Protein AF-A0A1W2TEN9-F1 (afdb_monomer)

Organism: Rosellinia necatrix (NCBI:txid77044)

Radius of gyration: 36.39 Å; Cα contacts (8 Å, |Δi|>4): 497; chains: 1; bounding box: 84×64×142 Å

Foldseek 3Di:
DDDDDDDDDDDDDDDDDDDDDDDDDDDDDPPPPPCPVPDLLNVQPPPQEEPDQEDEDQEAEAAAHHEYAHEYEHQAYYEYHYEYEYADEYEYNHEYEDHYEYEYHHDEYEYAEYEYAAEYEYEHHYEHEAEYAYHAEYEYAAEYEYAHEYEDPYEYEYQEYEYLYHYAYDQYYFYAHNQWYDHNNHTGHGPPTPHHDPPPPPPDDDDDDD

Mean predicted aligned error: 15.3 Å

Structure (mmCIF, N/CA/C/O backbone):
data_AF-A0A1W2TEN9-F1
#
_entry.id   AF-A0A1W2TEN9-F1
#
loop_
_atom_site.group_PDB
_atom_site.id
_atom_site.type_symbol
_atom_site.label_atom_id
_atom_site.label_alt_id
_atom_site.label_comp_id
_atom_site.label_asym_id
_atom_site.label_entity_id
_atom_site.label_seq_id
_atom_site.pdbx_PDB_ins_code
_atom_site.Cartn_x
_atom_site.Cartn_y
_atom_site.Cartn_z
_atom_site.occupancy
_atom_site.B_iso_or_equiv
_atom_site.auth_seq_id
_atom_site.auth_comp_id
_atom_site.auth_asym_id
_atom_site.auth_atom_id
_atom_site.pdbx_PDB_model_num
ATOM 1 N N . MET A 1 1 ? -37.641 -49.007 107.956 1.00 38.06 1 MET A N 1
ATOM 2 C CA . MET A 1 1 ? -36.639 -50.081 107.844 1.00 38.06 1 MET A CA 1
ATOM 3 C C . MET A 1 1 ? -35.847 -49.797 106.587 1.00 38.06 1 MET A C 1
ATOM 5 O O . MET A 1 1 ? -36.480 -49.662 105.549 1.00 38.06 1 MET A O 1
ATOM 9 N N . ASP A 1 2 ? -34.551 -49.512 106.752 1.00 35.25 2 ASP A N 1
ATOM 10 C CA . ASP A 1 2 ? -33.420 -50.101 106.011 1.00 35.25 2 ASP A CA 1
ATOM 11 C C . ASP A 1 2 ? -33.700 -50.614 104.584 1.00 35.25 2 ASP A C 1
ATOM 13 O O . ASP A 1 2 ? -34.652 -51.350 104.370 1.00 35.25 2 ASP A O 1
ATOM 17 N N . THR A 1 3 ? -32.895 -50.351 103.555 1.00 41.66 3 THR A N 1
ATOM 18 C CA . THR A 1 3 ? -31.459 -50.032 103.500 1.00 41.66 3 THR A CA 1
ATOM 19 C C . THR A 1 3 ? -31.077 -49.798 102.028 1.00 41.66 3 THR A C 1
ATOM 21 O O . THR A 1 3 ? -31.681 -50.411 101.159 1.00 41.66 3 THR A O 1
ATOM 24 N N . SER A 1 4 ? -30.053 -48.960 101.787 1.00 46.00 4 SER A N 1
ATOM 25 C CA . SER A 1 4 ? -28.912 -49.133 100.845 1.00 46.00 4 SER A CA 1
ATOM 26 C C . SER A 1 4 ? -29.162 -49.663 99.406 1.00 46.00 4 SER A C 1
ATOM 28 O O . SER A 1 4 ? -29.874 -50.634 99.217 1.00 46.00 4 SER A O 1
ATOM 30 N N . LYS A 1 5 ? -28.478 -49.254 98.332 1.00 47.50 5 LYS A N 1
ATOM 31 C CA . LYS A 1 5 ? -27.050 -48.937 98.188 1.00 47.50 5 LYS A CA 1
ATOM 32 C C . LYS A 1 5 ? -26.786 -48.595 96.707 1.00 47.50 5 LYS A C 1
ATOM 34 O O . LYS A 1 5 ? -27.267 -49.307 95.830 1.00 47.50 5 LYS A O 1
ATOM 39 N N . ASP A 1 6 ? -26.061 -47.507 96.490 1.00 40.41 6 ASP A N 1
ATOM 40 C CA . ASP A 1 6 ? -24.980 -47.241 95.524 1.00 40.41 6 ASP A CA 1
ATOM 41 C C . ASP A 1 6 ? -24.716 -48.239 94.372 1.00 40.41 6 ASP A C 1
ATOM 43 O O . ASP A 1 6 ? -24.498 -49.426 94.612 1.00 40.41 6 ASP A O 1
ATOM 47 N N . ALA A 1 7 ? -24.565 -47.731 93.139 1.00 47.81 7 ALA A N 1
ATOM 48 C CA . ALA A 1 7 ? -23.239 -47.510 92.532 1.00 47.81 7 ALA A CA 1
ATOM 49 C C . ALA A 1 7 ? -23.317 -47.017 91.067 1.00 47.81 7 ALA A C 1
ATOM 51 O O . ALA A 1 7 ? -24.187 -47.407 90.291 1.00 47.81 7 ALA A O 1
ATOM 52 N N . ASP A 1 8 ? -22.355 -46.155 90.748 1.00 37.84 8 ASP A N 1
ATOM 53 C CA . ASP A 1 8 ? -22.103 -45.371 89.538 1.00 37.84 8 ASP A CA 1
ATOM 54 C C . ASP A 1 8 ? -21.843 -46.152 88.234 1.00 37.84 8 ASP A C 1
ATOM 56 O O . ASP A 1 8 ? -21.362 -47.283 88.260 1.00 37.84 8 ASP A O 1
ATOM 60 N N . ALA A 1 9 ? -22.032 -45.485 87.083 1.00 45.56 9 ALA A N 1
ATOM 61 C CA . ALA A 1 9 ? -20.929 -45.176 86.154 1.00 45.56 9 ALA A CA 1
ATOM 62 C C . ALA A 1 9 ? -21.380 -44.332 84.939 1.00 45.56 9 ALA A C 1
ATOM 64 O O . ALA A 1 9 ? -22.397 -44.585 84.295 1.00 45.56 9 ALA A O 1
ATOM 65 N N . ASP A 1 10 ? -20.550 -43.334 84.650 1.00 38.38 10 ASP A N 1
ATOM 66 C CA . ASP A 1 10 ? -20.595 -42.279 83.639 1.00 38.38 10 ASP A CA 1
ATOM 67 C C . ASP A 1 10 ? -20.874 -42.668 82.174 1.00 38.38 10 ASP A C 1
ATOM 69 O O . ASP A 1 10 ? -20.377 -43.671 81.670 1.00 38.38 10 ASP A O 1
ATOM 73 N N . ALA A 1 11 ? -21.513 -41.747 81.434 1.00 41.97 11 ALA A N 1
ATOM 74 C CA . ALA A 1 11 ? -20.898 -41.110 80.254 1.00 41.97 11 ALA A CA 1
ATOM 75 C C . ALA A 1 11 ? -21.782 -39.981 79.680 1.00 41.97 11 ALA A C 1
ATOM 77 O O . ALA A 1 11 ? -22.792 -40.197 79.008 1.00 41.97 11 ALA A O 1
ATOM 78 N N . VAL A 1 12 ? -21.337 -38.745 79.898 1.00 38.12 12 VAL A N 1
ATOM 79 C CA . VAL A 1 12 ? -21.865 -37.504 79.320 1.00 38.12 12 VAL A CA 1
ATOM 80 C C . VAL A 1 12 ? -21.539 -37.424 77.818 1.00 38.12 12 VAL A C 1
ATOM 82 O O . VAL A 1 12 ? -20.373 -37.419 77.432 1.00 38.12 12 VAL A O 1
ATOM 85 N N . LYS A 1 13 ? -22.553 -37.252 76.957 1.00 45.78 13 LYS A N 1
ATOM 86 C CA . LYS A 1 13 ? -22.396 -36.632 75.624 1.00 45.78 13 LYS A CA 1
ATOM 87 C C . LYS A 1 13 ? -23.401 -35.493 75.460 1.00 45.78 13 LYS A C 1
ATOM 89 O O . LYS A 1 13 ? -24.610 -35.696 75.388 1.00 45.78 13 LYS A O 1
ATOM 94 N N . GLN A 1 14 ? -22.853 -34.281 75.442 1.00 42.59 14 GLN A N 1
ATOM 95 C CA . GLN A 1 14 ? -23.539 -32.995 75.360 1.00 42.59 14 GLN A CA 1
ATOM 96 C C . GLN A 1 14 ? -24.389 -32.863 74.082 1.00 42.59 14 GLN A C 1
ATOM 98 O O . GLN A 1 14 ? -23.890 -33.018 72.969 1.00 42.59 14 GLN A O 1
ATOM 103 N N . ARG A 1 15 ? -25.668 -32.503 74.250 1.00 39.78 15 ARG A N 1
ATOM 104 C CA . ARG A 1 15 ? -26.529 -31.939 73.199 1.00 39.78 15 ARG A CA 1
ATOM 105 C C . ARG A 1 15 ? -26.362 -30.419 73.201 1.00 39.78 15 ARG A C 1
ATOM 107 O O . ARG A 1 15 ? -26.642 -29.792 74.218 1.00 39.78 15 ARG A O 1
ATOM 114 N N . GLN A 1 16 ? -25.969 -29.825 72.074 1.00 40.28 16 GLN A N 1
ATOM 115 C CA . GLN A 1 16 ? -26.112 -28.382 71.860 1.00 40.28 16 GLN A CA 1
ATOM 116 C C . GLN A 1 16 ? -27.339 -28.092 70.974 1.00 40.28 16 GLN A C 1
ATOM 118 O O . GLN A 1 16 ? -27.465 -28.689 69.903 1.00 40.28 16 GLN A O 1
ATOM 123 N N . PRO A 1 17 ? -28.250 -27.197 71.397 1.00 42.09 17 PRO A N 1
ATOM 124 C CA . PRO A 1 17 ? -29.390 -26.755 70.599 1.00 42.09 17 PRO A CA 1
ATOM 125 C C . PRO A 1 17 ? -28.997 -25.648 69.605 1.00 42.09 17 PRO A C 1
ATOM 127 O O . PRO A 1 17 ? -28.303 -24.695 69.953 1.00 42.09 17 PRO A O 1
ATOM 130 N N . GLN A 1 18 ? -29.481 -25.756 68.363 1.00 42.56 18 GLN A N 1
ATOM 131 C CA . GLN A 1 18 ? -29.330 -24.720 67.335 1.00 42.56 18 GLN A CA 1
ATOM 132 C C . GLN A 1 18 ? -30.166 -23.466 67.656 1.00 42.56 18 GLN A C 1
ATOM 134 O O . GLN A 1 18 ? -31.363 -23.597 67.926 1.00 42.56 18 GLN A O 1
ATOM 139 N N . PRO A 1 19 ? -29.610 -22.246 67.515 1.00 40.28 19 PRO A N 1
ATOM 140 C CA . PRO A 1 19 ? -30.393 -21.020 67.496 1.00 40.28 19 PRO A CA 1
ATOM 141 C C . PRO A 1 19 ? -30.560 -20.437 66.082 1.00 40.28 19 PRO A C 1
ATOM 143 O O . PRO A 1 19 ? -29.609 -20.262 65.319 1.00 40.28 19 PRO A O 1
ATOM 146 N N . ARG A 1 20 ? -31.814 -20.071 65.788 1.00 40.66 20 ARG A N 1
ATOM 147 C CA . ARG A 1 20 ? -32.299 -19.252 64.664 1.00 40.66 20 ARG A CA 1
ATOM 148 C C . ARG A 1 20 ? -31.381 -18.055 64.372 1.00 40.66 20 ARG A C 1
ATOM 150 O O . ARG A 1 20 ? -31.138 -17.242 65.265 1.00 40.66 20 ARG A O 1
ATOM 157 N N . ARG A 1 21 ? -30.962 -17.871 63.113 1.00 39.38 21 ARG A N 1
ATOM 158 C CA . ARG A 1 21 ? -30.297 -16.637 62.660 1.00 39.38 21 ARG A CA 1
ATOM 159 C C . ARG A 1 21 ? -31.246 -15.711 61.901 1.00 39.38 21 ARG A C 1
ATOM 161 O O . ARG A 1 21 ? -32.017 -16.125 61.044 1.00 39.38 21 ARG A O 1
ATOM 168 N N . ARG A 1 22 ? -31.166 -14.451 62.328 1.00 38.94 22 ARG A N 1
ATOM 169 C CA . ARG A 1 22 ? -31.958 -13.270 61.987 1.00 38.94 22 ARG A CA 1
ATOM 170 C C . ARG A 1 22 ? -31.700 -12.773 60.563 1.00 38.94 22 ARG A C 1
ATOM 172 O O . ARG A 1 22 ? -30.570 -12.817 60.087 1.00 38.94 22 ARG A O 1
ATOM 179 N N . SER A 1 23 ? -32.750 -12.195 59.982 1.00 41.09 23 SER A N 1
ATOM 180 C CA . SER A 1 23 ? -32.697 -11.235 58.876 1.00 41.09 23 SER A CA 1
ATOM 181 C C . SER A 1 23 ? -31.752 -10.074 59.211 1.00 41.09 23 SER A C 1
ATOM 183 O O . SER A 1 23 ? -31.832 -9.511 60.307 1.00 41.09 23 SER A O 1
ATOM 185 N N . TYR A 1 24 ? -30.863 -9.734 58.276 1.00 37.56 24 TYR A N 1
ATOM 186 C CA . TYR A 1 24 ? -29.983 -8.570 58.354 1.00 37.56 24 TYR A CA 1
ATOM 187 C C . TYR A 1 24 ? -30.017 -7.821 57.019 1.00 37.56 24 TYR A C 1
ATOM 189 O O . TYR A 1 24 ? -29.474 -8.279 56.016 1.00 37.56 24 TYR A O 1
ATOM 197 N N . ASN A 1 25 ? -30.650 -6.648 57.037 1.00 38.09 25 ASN A N 1
ATOM 198 C CA . ASN A 1 25 ? -30.448 -5.590 56.052 1.00 38.09 25 ASN A CA 1
ATOM 199 C C . ASN A 1 25 ? -28.990 -5.116 56.143 1.00 38.09 25 ASN A C 1
ATOM 201 O O . ASN A 1 25 ? -28.560 -4.687 57.218 1.00 38.09 25 ASN A O 1
ATOM 205 N N . LYS A 1 26 ? -28.242 -5.143 55.034 1.00 39.75 26 LYS A N 1
ATOM 206 C CA . LYS A 1 26 ? -26.926 -4.500 54.939 1.00 39.75 26 LYS A CA 1
ATOM 207 C C . LYS A 1 26 ? -26.986 -3.353 53.933 1.00 39.75 26 LYS A C 1
ATOM 209 O O . LYS A 1 26 ? -27.194 -3.556 52.744 1.00 39.75 26 LYS A O 1
ATOM 214 N N . LYS A 1 27 ? -26.847 -2.151 54.494 1.00 36.28 27 LYS A N 1
ATOM 215 C CA . LYS A 1 27 ? -26.626 -0.864 53.834 1.00 36.28 27 LYS A CA 1
ATOM 216 C C . LYS A 1 27 ? -25.377 -0.892 52.949 1.00 36.28 27 LYS A C 1
ATOM 218 O O . LYS A 1 27 ? -24.415 -1.578 53.290 1.00 36.28 27 LYS A O 1
ATOM 223 N N . ASN A 1 28 ? -25.431 -0.064 51.903 1.00 42.00 28 ASN A N 1
ATOM 224 C CA . ASN A 1 28 ? -24.342 0.620 51.203 1.00 42.00 28 ASN A CA 1
ATOM 225 C C . ASN A 1 28 ? -22.935 0.328 51.736 1.00 42.00 28 ASN A C 1
ATOM 227 O O . ASN A 1 28 ? -22.561 0.784 52.817 1.00 42.00 28 ASN A O 1
ATOM 231 N N . SER A 1 29 ? -22.143 -0.339 50.908 1.00 40.16 29 SER A N 1
ATOM 232 C CA . SER A 1 29 ? -20.704 -0.133 50.856 1.00 40.16 29 SER A CA 1
ATOM 233 C C . SER A 1 29 ? -20.390 0.277 49.430 1.00 40.16 29 SER A C 1
ATOM 235 O O . SER A 1 29 ? -20.635 -0.502 48.509 1.00 40.16 29 SER A O 1
ATOM 237 N N . GLU A 1 30 ? -19.931 1.516 49.291 1.00 41.56 30 GLU A N 1
ATOM 238 C CA . GLU A 1 30 ? -19.260 2.063 48.121 1.00 41.56 30 GLU A CA 1
ATOM 239 C C . GLU A 1 30 ? -18.213 1.046 47.661 1.00 41.56 30 GLU A C 1
ATOM 241 O O . GLU A 1 30 ? -17.167 0.864 48.282 1.00 41.56 30 GLU A O 1
ATOM 246 N N . GLY A 1 31 ? -18.576 0.294 46.625 1.00 36.25 31 GLY A N 1
ATOM 247 C CA . GLY A 1 31 ? -17.633 -0.441 45.813 1.00 36.25 31 GLY A CA 1
ATOM 248 C C . GLY A 1 31 ? -16.994 0.596 44.921 1.00 36.25 31 GLY A C 1
ATOM 249 O O . GLY A 1 31 ? -17.607 1.052 43.964 1.00 36.25 31 GLY A O 1
ATOM 250 N N . GLN A 1 32 ? -15.811 1.022 45.331 1.00 39.06 32 GLN A N 1
ATOM 251 C CA . GLN A 1 32 ? -14.814 1.651 44.494 1.00 39.06 32 GLN A CA 1
ATOM 252 C C . GLN A 1 32 ? -14.611 0.703 43.305 1.00 39.06 32 GLN A C 1
ATOM 254 O O . GLN A 1 32 ? -13.927 -0.311 43.413 1.00 39.06 32 GLN A O 1
ATOM 259 N N . GLU A 1 33 ? -15.364 0.945 42.231 1.00 40.47 33 GLU A N 1
ATOM 260 C CA . GLU A 1 33 ? -15.083 0.375 40.927 1.00 40.47 33 GLU A CA 1
ATOM 261 C C . GLU A 1 33 ? -13.722 0.952 40.572 1.00 40.47 33 GLU A C 1
ATOM 263 O O . GLU A 1 33 ? -13.585 2.141 40.279 1.00 40.47 33 GLU A O 1
ATOM 268 N N . ASP A 1 34 ? -12.689 0.128 40.732 1.00 40.97 34 ASP A N 1
ATOM 269 C CA . ASP A 1 34 ? -11.435 0.325 40.038 1.00 40.97 34 ASP A CA 1
ATOM 270 C C . ASP A 1 34 ? -11.790 0.277 38.548 1.00 40.97 34 ASP A C 1
ATOM 272 O O . ASP A 1 34 ? -11.747 -0.770 37.901 1.00 40.97 34 ASP A O 1
ATOM 276 N N . ASP A 1 35 ? -12.222 1.427 38.027 1.00 44.59 35 ASP A N 1
ATOM 277 C CA . ASP A 1 35 ? -12.190 1.787 36.623 1.00 44.59 35 ASP A CA 1
ATOM 278 C C . ASP A 1 35 ? -10.708 1.751 36.221 1.00 44.59 35 ASP A C 1
ATOM 280 O O . ASP A 1 35 ? -10.051 2.778 36.013 1.00 44.59 35 ASP A O 1
ATOM 284 N N . GLU A 1 36 ? -10.160 0.538 36.088 1.00 48.44 36 GLU A N 1
ATOM 285 C CA . GLU A 1 36 ? -9.134 0.240 35.102 1.00 48.44 36 GLU A CA 1
ATOM 286 C C . GLU A 1 36 ? -9.773 0.547 33.750 1.00 48.44 36 GLU A C 1
ATOM 288 O O . GLU A 1 36 ? -10.262 -0.311 33.013 1.00 48.44 36 GLU A O 1
ATOM 293 N N . SER A 1 37 ? -9.831 1.847 33.475 1.00 50.00 37 SER A N 1
ATOM 294 C CA . SER A 1 37 ? -10.119 2.442 32.194 1.00 50.00 37 SER A CA 1
ATOM 295 C C . SER A 1 37 ? -9.028 1.952 31.260 1.00 50.00 37 SER A C 1
ATOM 297 O O . SER A 1 37 ? -8.014 2.613 31.042 1.00 50.00 37 SER A O 1
ATOM 299 N N . ASN A 1 38 ? -9.229 0.737 30.742 1.00 46.41 38 ASN A N 1
ATOM 300 C CA . ASN A 1 38 ? -8.472 0.199 29.631 1.00 46.41 38 ASN A CA 1
ATOM 301 C C . ASN A 1 38 ? -8.357 1.332 28.632 1.00 46.41 38 ASN A C 1
ATOM 303 O O . ASN A 1 38 ? -9.379 1.920 28.243 1.00 46.41 38 ASN A O 1
ATOM 307 N N . SER A 1 39 ? -7.120 1.671 28.278 1.00 57.94 39 SER A N 1
ATOM 308 C CA . SER A 1 39 ? -6.868 2.752 27.345 1.00 57.94 39 SER A CA 1
ATOM 309 C C . SER A 1 39 ? -7.740 2.530 26.104 1.00 57.94 39 SER A C 1
ATOM 311 O O . SER A 1 39 ? -8.010 1.376 25.744 1.00 57.94 39 SER A O 1
ATOM 313 N N . PRO A 1 40 ? -8.175 3.588 25.397 1.00 55.19 40 PRO A N 1
ATOM 314 C CA . PRO A 1 40 ? -8.961 3.426 24.176 1.00 55.19 40 PRO A CA 1
ATOM 315 C C . PRO A 1 40 ? -8.319 2.450 23.184 1.00 55.19 40 PRO A C 1
ATOM 317 O O . PRO A 1 40 ? -9.024 1.866 22.380 1.00 55.19 40 PRO A O 1
ATOM 320 N N . VAL A 1 41 ? -6.996 2.242 23.273 1.00 52.88 41 VAL A N 1
ATOM 321 C CA . VAL A 1 41 ? -6.217 1.281 22.487 1.00 52.88 41 VAL A CA 1
ATOM 322 C C . VAL A 1 41 ? -6.432 -0.176 22.920 1.00 52.88 41 VAL A C 1
ATOM 324 O O . VAL A 1 41 ? -6.527 -1.052 22.064 1.00 52.88 41 VAL A O 1
ATOM 327 N N . GLU A 1 42 ? -6.537 -0.454 24.218 1.00 52.03 42 GLU A N 1
ATOM 328 C CA . GLU A 1 42 ? -6.743 -1.805 24.764 1.00 52.03 42 GLU A CA 1
ATOM 329 C C . GLU A 1 42 ? -8.172 -2.311 24.530 1.00 52.03 42 GLU A C 1
ATOM 331 O O . GLU A 1 42 ? -8.378 -3.504 24.300 1.00 52.03 42 GLU A O 1
ATOM 336 N N . GLN A 1 43 ? -9.152 -1.404 24.454 1.00 52.22 43 GLN A N 1
ATOM 337 C CA . GLN A 1 43 ? -10.538 -1.749 24.115 1.00 52.22 43 GLN A CA 1
ATOM 338 C C . GLN A 1 43 ? -10.725 -2.157 22.636 1.00 52.22 43 GLN A C 1
ATOM 340 O O . GLN A 1 43 ? -11.691 -2.844 22.304 1.00 52.22 43 GLN A O 1
ATOM 345 N N . LEU A 1 44 ? -9.785 -1.816 21.740 1.00 53.84 44 LEU A N 1
ATOM 346 C CA . LEU A 1 44 ? -9.862 -2.135 20.299 1.00 53.84 44 LEU A CA 1
ATOM 347 C C . LEU A 1 44 ? -9.681 -3.624 19.987 1.00 53.84 44 LEU A C 1
ATOM 349 O O . LEU A 1 44 ? -10.053 -4.085 18.905 1.00 53.84 44 LEU A O 1
ATOM 353 N N . VAL A 1 45 ? -9.038 -4.373 20.885 1.00 53.22 45 VAL A N 1
ATOM 354 C CA . VAL A 1 45 ? -8.365 -5.627 20.510 1.00 53.22 45 VAL A CA 1
ATOM 355 C C . VAL A 1 45 ? -9.200 -6.872 20.814 1.00 53.22 45 VAL A C 1
ATOM 357 O O . VAL A 1 45 ? -8.918 -7.934 20.266 1.00 53.22 45 VAL A O 1
ATOM 360 N N . ALA A 1 46 ? -10.279 -6.771 21.595 1.00 49.91 46 ALA A N 1
ATOM 361 C CA . ALA A 1 46 ? -11.024 -7.966 21.996 1.00 49.91 46 ALA A CA 1
ATOM 362 C C . ALA A 1 46 ? -11.795 -8.635 20.838 1.00 49.91 46 ALA A C 1
ATOM 364 O O . ALA A 1 46 ? -11.903 -9.856 20.821 1.00 49.91 46 ALA A O 1
ATOM 365 N N . ASN A 1 47 ? -12.286 -7.871 19.847 1.00 56.28 47 ASN A N 1
ATOM 366 C CA . ASN A 1 47 ? -13.178 -8.399 18.796 1.00 56.28 47 ASN A CA 1
ATOM 367 C C . ASN A 1 47 ? -12.841 -7.954 17.358 1.00 56.28 47 ASN A C 1
ATOM 369 O O . ASN A 1 47 ? -13.630 -8.185 16.443 1.00 56.28 47 ASN A O 1
ATOM 373 N N . GLY A 1 48 ? -11.694 -7.302 17.130 1.00 67.56 48 GLY A N 1
ATOM 374 C CA . GLY A 1 48 ? -11.296 -6.862 15.784 1.00 67.56 48 GLY A CA 1
ATOM 375 C C . GLY A 1 48 ? -12.192 -5.769 15.188 1.00 67.56 48 GLY A C 1
ATOM 376 O O . GLY A 1 48 ? -12.224 -5.592 13.969 1.00 67.56 48 GLY A O 1
ATOM 377 N N . TRP A 1 49 ? -12.924 -5.029 16.022 1.00 73.38 49 TRP A N 1
ATOM 378 C CA . TRP A 1 49 ? -13.765 -3.918 15.589 1.00 73.38 49 TRP A CA 1
ATOM 379 C C . TRP A 1 49 ? -13.637 -2.734 16.539 1.00 73.38 49 TRP A C 1
ATOM 381 O O . TRP A 1 49 ? -13.627 -2.905 17.755 1.00 73.38 49 TRP A O 1
ATOM 391 N N . SER A 1 50 ? -13.565 -1.537 15.967 1.00 79.81 50 SER A N 1
ATOM 392 C CA . SER A 1 50 ? -13.548 -0.271 16.682 1.00 79.81 50 SER A CA 1
ATOM 393 C C . SER A 1 50 ? -14.605 0.666 16.127 1.00 79.81 50 SER A C 1
ATOM 395 O O . SER A 1 50 ? -14.659 0.886 14.915 1.00 79.81 50 SER A O 1
ATOM 397 N N . ARG A 1 51 ? -15.394 1.242 17.035 1.00 76.62 51 ARG A N 1
ATOM 398 C CA . ARG A 1 51 ? -16.322 2.347 16.755 1.00 76.62 51 ARG A CA 1
ATOM 399 C C . ARG A 1 51 ? -15.721 3.714 17.073 1.00 76.62 51 ARG A C 1
ATOM 401 O O . ARG A 1 51 ? -16.424 4.722 17.038 1.00 76.62 51 ARG A O 1
ATOM 408 N N . GLU A 1 52 ? -14.439 3.747 17.427 1.00 78.00 52 GLU A N 1
ATOM 409 C CA . GLU A 1 52 ? -13.758 5.002 17.690 1.00 78.00 52 GLU A CA 1
ATOM 410 C C . GLU A 1 52 ? -13.641 5.799 16.399 1.00 78.00 52 GLU A C 1
ATOM 412 O O . GLU A 1 52 ? -13.177 5.295 15.374 1.00 78.00 52 GLU A O 1
ATOM 417 N N . LYS A 1 53 ? -13.999 7.084 16.475 1.00 82.25 53 LYS A N 1
ATOM 418 C CA . LYS A 1 53 ? -13.874 8.014 15.343 1.00 82.25 53 LYS A CA 1
ATOM 419 C C . LYS A 1 53 ? -12.435 8.099 14.837 1.00 82.25 53 LYS A C 1
ATOM 421 O O . LYS A 1 53 ? -12.196 8.366 13.660 1.00 82.25 53 LYS A O 1
ATOM 426 N N . ALA A 1 54 ? -11.464 7.896 15.727 1.00 84.94 54 ALA A N 1
ATOM 427 C CA . ALA A 1 54 ? -10.067 7.806 15.356 1.00 84.94 54 ALA A CA 1
ATOM 428 C C . ALA A 1 54 ? -9.269 6.936 16.330 1.00 84.94 54 ALA A C 1
ATOM 430 O O . ALA A 1 54 ? -9.381 7.081 17.543 1.00 84.94 54 ALA A O 1
ATOM 431 N N . ILE A 1 55 ? -8.385 6.106 15.786 1.00 88.88 55 ILE A N 1
ATOM 432 C CA . ILE A 1 55 ? -7.315 5.455 16.538 1.00 88.88 55 ILE A CA 1
ATOM 433 C C . ILE A 1 55 ? -6.053 6.270 16.300 1.00 88.88 55 ILE A C 1
ATOM 435 O O . ILE A 1 55 ? -5.570 6.341 15.168 1.00 88.88 55 ILE A O 1
ATOM 439 N N . MET A 1 56 ? -5.519 6.872 17.359 1.00 91.19 56 MET A N 1
ATOM 440 C CA . MET A 1 56 ? -4.285 7.648 17.301 1.00 91.19 56 MET A CA 1
ATOM 441 C C . MET A 1 56 ? -3.272 7.101 18.295 1.00 91.19 56 MET A C 1
ATOM 443 O O . MET A 1 56 ? -3.566 6.993 19.482 1.00 91.19 56 MET A O 1
ATOM 447 N N . ALA A 1 57 ? -2.078 6.761 17.819 1.00 91.69 57 ALA A N 1
ATOM 448 C CA . ALA A 1 57 ? -0.987 6.323 18.685 1.00 91.69 57 ALA A CA 1
ATOM 449 C C . ALA A 1 57 ? 0.379 6.588 18.047 1.00 91.69 57 ALA A C 1
ATOM 451 O O . ALA A 1 57 ? 0.488 6.794 16.836 1.00 91.69 57 ALA A O 1
ATOM 452 N N . ASP A 1 58 ? 1.441 6.518 18.856 1.00 92.62 58 ASP A N 1
ATOM 453 C CA . ASP A 1 58 ? 2.805 6.591 18.323 1.00 92.62 58 ASP A CA 1
ATOM 454 C C . ASP A 1 58 ? 3.121 5.398 17.419 1.00 92.62 58 ASP A C 1
ATOM 456 O O . ASP A 1 58 ? 3.603 5.530 16.286 1.00 92.62 58 ASP A O 1
ATOM 460 N N . LYS A 1 59 ? 2.790 4.209 17.921 1.00 93.44 59 LYS A N 1
ATOM 461 C CA . LYS A 1 59 ? 3.011 2.941 17.241 1.00 93.44 59 LYS A CA 1
ATOM 462 C C . LYS A 1 59 ? 1.739 2.118 17.293 1.00 93.44 59 LYS A C 1
ATOM 464 O O . LYS A 1 59 ? 1.179 1.913 18.363 1.00 93.44 59 LYS A O 1
ATOM 469 N N . ILE A 1 60 ? 1.322 1.620 16.139 1.00 91.69 60 ILE A N 1
ATOM 470 C CA . ILE A 1 60 ? 0.151 0.763 15.990 1.00 91.69 60 ILE A CA 1
ATOM 471 C C . ILE A 1 60 ? 0.611 -0.565 15.387 1.00 91.69 60 ILE A C 1
ATOM 473 O O . ILE A 1 60 ? 1.254 -0.597 14.335 1.00 91.69 60 ILE A O 1
ATOM 477 N N . PHE A 1 61 ? 0.268 -1.668 16.047 1.00 92.38 61 PHE A N 1
ATOM 478 C CA . PHE A 1 61 ? 0.503 -3.024 15.558 1.00 92.38 61 PHE A CA 1
ATOM 479 C C . PHE A 1 61 ? -0.842 -3.730 15.474 1.00 92.38 61 PHE A C 1
ATOM 481 O O . PHE A 1 61 ? -1.484 -3.963 16.493 1.00 92.38 61 PHE A O 1
ATOM 488 N N . LEU A 1 62 ? -1.278 -4.036 14.257 1.00 89.62 62 LEU A N 1
ATOM 489 C CA . LEU A 1 62 ? -2.542 -4.713 14.006 1.00 89.62 62 LEU A CA 1
ATOM 490 C C . LEU A 1 62 ? -2.248 -6.070 13.395 1.00 89.62 62 LEU A C 1
ATOM 492 O O . LEU A 1 62 ? -1.636 -6.168 12.329 1.00 89.62 62 LEU A O 1
ATOM 496 N N . CYS A 1 63 ? -2.715 -7.103 14.076 1.00 86.38 63 CYS A N 1
ATOM 497 C CA . CYS A 1 63 ? -2.685 -8.470 13.593 1.00 86.38 63 CYS A CA 1
ATOM 498 C C . CYS A 1 63 ? -4.121 -8.947 13.348 1.00 86.38 63 CYS A C 1
ATOM 500 O O . CYS A 1 63 ? -5.058 -8.448 13.971 1.00 86.38 63 CYS A O 1
ATOM 502 N N . SER A 1 64 ? -4.296 -9.926 12.460 1.00 88.06 64 SER A N 1
ATOM 503 C CA . SER A 1 64 ? -5.602 -10.534 12.152 1.00 88.06 64 SER A CA 1
ATOM 504 C C . SER A 1 64 ? -6.561 -9.581 11.418 1.00 88.06 64 SER A C 1
ATOM 506 O O . SER A 1 64 ? -6.125 -8.821 10.556 1.00 88.06 64 SER A O 1
ATOM 508 N N . CYS A 1 65 ? -7.874 -9.684 11.641 1.00 89.50 65 CYS A N 1
ATOM 509 C CA . CYS A 1 65 ? -8.874 -8.844 10.983 1.00 89.50 65 CYS A CA 1
ATOM 510 C C . CYS A 1 65 ? -9.308 -7.718 11.921 1.00 89.50 65 CYS A C 1
ATOM 512 O O . CYS A 1 65 ? -9.868 -7.994 12.976 1.00 89.50 65 CYS A O 1
ATOM 514 N N . VAL A 1 66 ? -9.074 -6.472 11.515 1.00 89.69 66 VAL A N 1
ATOM 515 C CA . VAL A 1 66 ? -9.456 -5.267 12.250 1.00 89.69 66 VAL A CA 1
ATOM 516 C C . VAL A 1 66 ? -10.280 -4.362 11.342 1.00 89.69 66 VAL A C 1
ATOM 518 O O . VAL A 1 66 ? -9.892 -4.065 10.210 1.00 89.69 66 VAL A O 1
ATOM 521 N N . VAL A 1 67 ? -11.426 -3.912 11.834 1.00 88.88 67 VAL A N 1
ATOM 522 C CA . VAL A 1 67 ? -12.262 -2.901 11.188 1.00 88.88 67 VAL A CA 1
ATOM 523 C C . VAL A 1 67 ? -12.321 -1.678 12.098 1.00 88.88 67 VAL A C 1
ATOM 525 O O . VAL A 1 67 ? -12.533 -1.803 13.300 1.00 88.88 67 VAL A O 1
ATOM 528 N N . VAL A 1 68 ? -12.114 -0.498 11.528 1.00 89.62 68 VAL A N 1
ATOM 529 C CA . VAL A 1 68 ? -12.108 0.786 12.230 1.00 89.62 68 VAL A CA 1
ATOM 530 C C . VAL A 1 68 ? -13.112 1.697 11.543 1.00 89.62 68 VAL A C 1
ATOM 532 O O . VAL A 1 68 ? -12.909 2.086 10.389 1.00 89.62 68 VAL A O 1
ATOM 535 N N . GLU A 1 69 ? -14.193 2.027 12.246 1.00 89.19 69 GLU A N 1
ATOM 536 C CA . GLU A 1 69 ? -15.205 2.990 11.798 1.00 89.19 69 GLU A CA 1
ATOM 537 C C . GLU A 1 69 ? -14.727 4.427 12.028 1.00 89.19 69 GLU A C 1
ATOM 539 O O . GLU A 1 69 ? -15.308 5.197 12.788 1.00 89.19 69 GLU A O 1
ATOM 544 N N . GLY A 1 70 ? -13.618 4.778 11.388 1.00 89.31 70 GLY A N 1
ATOM 545 C CA . GLY A 1 70 ? -12.977 6.062 11.585 1.00 89.31 70 GLY A CA 1
ATOM 546 C C . GLY A 1 70 ? -11.630 6.164 10.891 1.00 89.31 70 GLY A C 1
ATOM 547 O O . GLY A 1 70 ? -11.339 5.465 9.909 1.00 89.31 70 GLY A O 1
ATOM 548 N N . ARG A 1 71 ? -10.797 7.061 11.420 1.00 90.25 71 ARG A N 1
ATOM 549 C CA . ARG A 1 71 ? -9.424 7.275 10.960 1.00 90.25 71 ARG A CA 1
ATOM 550 C C . ARG A 1 71 ? -8.430 6.428 11.751 1.00 90.25 71 ARG A C 1
ATOM 552 O O . ARG A 1 71 ? -8.502 6.350 12.970 1.00 90.25 71 ARG A O 1
ATOM 559 N N . VAL A 1 72 ? -7.426 5.879 11.077 1.00 92.19 72 VAL A N 1
ATOM 560 C CA . VAL A 1 72 ? -6.231 5.325 11.735 1.00 92.19 72 VAL A CA 1
ATOM 561 C C . VAL A 1 72 ? -5.066 6.284 11.525 1.00 92.19 72 VAL A C 1
ATOM 563 O O . VAL A 1 72 ? -4.709 6.567 10.384 1.00 92.19 72 VAL A O 1
ATOM 566 N N . HIS A 1 73 ? -4.469 6.782 12.605 1.00 94.19 73 HIS A N 1
ATOM 567 C CA . HIS A 1 73 ? -3.318 7.680 12.555 1.00 94.19 73 HIS A CA 1
ATOM 568 C C . HIS A 1 73 ? -2.181 7.160 13.444 1.00 94.19 73 HIS A C 1
ATOM 570 O O . HIS A 1 73 ? -2.297 7.116 14.667 1.00 94.19 73 HIS A O 1
ATOM 576 N N . ALA A 1 74 ? -1.061 6.782 12.830 1.00 94.50 74 ALA A N 1
ATOM 577 C CA . ALA A 1 74 ? 0.157 6.400 13.544 1.00 94.50 74 ALA A CA 1
ATOM 578 C C . ALA A 1 74 ? 1.247 7.453 13.330 1.00 94.50 74 ALA A C 1
ATOM 580 O O . ALA A 1 74 ? 1.692 7.641 12.195 1.00 94.50 74 ALA A O 1
ATOM 581 N N . THR A 1 75 ? 1.736 8.111 14.383 1.00 9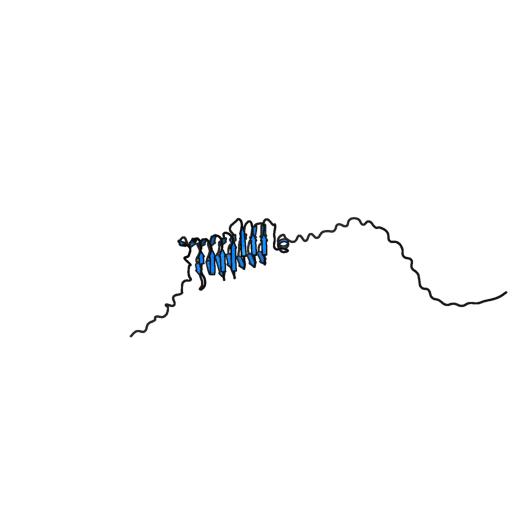3.44 75 THR A N 1
ATOM 582 C CA . THR A 1 75 ? 2.737 9.179 14.197 1.00 93.44 75 THR A CA 1
ATOM 583 C C . THR A 1 75 ? 4.096 8.634 13.759 1.00 93.44 75 THR A C 1
ATOM 585 O O . THR A 1 75 ? 4.766 9.268 12.946 1.00 93.44 75 THR A O 1
ATOM 588 N N . ASN A 1 76 ? 4.495 7.444 14.226 1.00 92.19 76 ASN A N 1
ATOM 589 C CA . ASN A 1 76 ? 5.838 6.906 13.992 1.00 92.19 76 ASN A CA 1
ATOM 590 C C . ASN A 1 76 ? 5.854 5.535 13.304 1.00 92.19 76 ASN A C 1
ATOM 592 O O . ASN A 1 76 ? 6.625 5.322 12.366 1.00 92.19 76 ASN A O 1
ATOM 596 N N . LYS A 1 77 ? 5.026 4.577 13.729 1.00 94.31 77 LYS A N 1
ATOM 597 C CA . LYS A 1 77 ? 5.044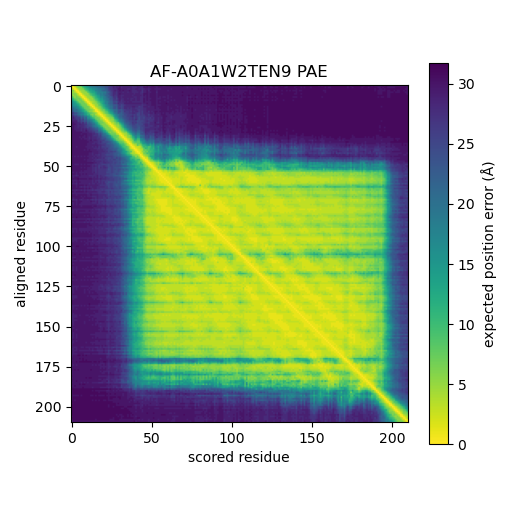 3.239 13.117 1.00 94.31 77 LYS A CA 1
ATOM 598 C C . LYS A 1 77 ? 3.661 2.627 13.015 1.00 94.31 77 LYS A C 1
ATOM 600 O O . LYS A 1 77 ? 2.936 2.570 13.998 1.00 94.31 77 LYS A O 1
ATOM 605 N N . LEU A 1 78 ? 3.345 2.076 11.850 1.00 94.06 78 LEU A N 1
ATOM 606 C CA . LEU A 1 78 ? 2.180 1.224 11.661 1.00 94.06 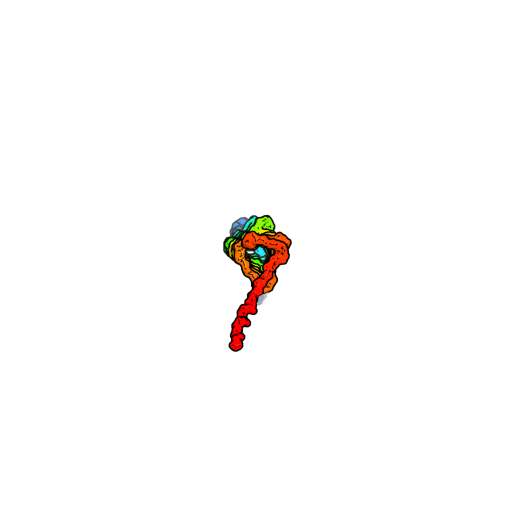78 LEU A CA 1
ATOM 607 C C . LEU A 1 78 ? 2.629 -0.107 11.066 1.00 94.06 78 LEU A C 1
ATOM 609 O O . LEU A 1 78 ? 3.246 -0.149 10.006 1.00 94.06 78 LEU A O 1
ATOM 613 N N . CYS A 1 79 ? 2.317 -1.201 11.744 1.00 93.69 79 CYS A N 1
ATOM 614 C CA . CYS A 1 79 ? 2.570 -2.546 11.255 1.00 93.69 79 CYS A CA 1
ATOM 615 C C . CYS A 1 79 ? 1.241 -3.278 11.128 1.00 93.69 79 CYS A C 1
ATOM 617 O O . CYS A 1 79 ? 0.549 -3.476 12.124 1.00 93.69 79 CYS A O 1
ATOM 619 N N . LEU A 1 80 ? 0.898 -3.681 9.909 1.00 92.62 80 LEU A N 1
ATOM 620 C CA . LEU A 1 80 ? -0.307 -4.438 9.617 1.00 92.62 80 LEU A CA 1
ATOM 621 C C . LEU A 1 80 ? 0.062 -5.841 9.139 1.00 92.62 80 LEU A C 1
ATOM 623 O O . LEU A 1 80 ? 0.636 -6.001 8.063 1.00 92.62 80 LEU A O 1
ATOM 627 N N . CYS A 1 81 ? -0.327 -6.840 9.922 1.00 90.94 81 CYS A N 1
ATOM 628 C CA . CYS A 1 81 ? -0.194 -8.261 9.628 1.00 90.94 81 CYS A CA 1
ATOM 629 C C . CYS A 1 81 ? -1.586 -8.911 9.603 1.00 90.94 81 CYS A C 1
ATOM 631 O O . CYS A 1 81 ? -2.021 -9.518 10.579 1.00 90.94 81 CYS A O 1
ATOM 633 N N . GLY A 1 82 ? -2.320 -8.754 8.500 1.00 89.50 82 GLY A N 1
ATOM 634 C CA . GLY A 1 82 ? -3.691 -9.253 8.378 1.00 89.50 82 GLY A CA 1
ATOM 635 C C . GLY A 1 82 ? -4.577 -8.380 7.495 1.00 89.50 82 GLY A C 1
ATOM 636 O O . GLY A 1 82 ? -4.131 -7.886 6.460 1.00 89.50 82 GLY A O 1
ATOM 637 N N . LYS A 1 83 ? -5.850 -8.222 7.863 1.00 91.12 83 LYS A N 1
ATOM 638 C CA . LYS A 1 83 ? -6.824 -7.389 7.153 1.00 91.12 83 LYS A CA 1
ATOM 639 C C . LYS A 1 83 ? -7.177 -6.165 7.994 1.00 91.12 83 LYS A C 1
ATOM 641 O O . LYS A 1 83 ? -7.735 -6.328 9.068 1.00 91.12 83 LYS A O 1
ATOM 646 N N . LEU A 1 84 ? -6.935 -4.965 7.477 1.00 91.00 84 LEU A N 1
ATOM 647 C CA . LEU A 1 84 ? -7.444 -3.714 8.046 1.00 91.00 84 LEU A CA 1
ATOM 648 C C . LEU A 1 84 ? -8.483 -3.107 7.112 1.00 91.00 84 LEU A C 1
ATOM 650 O O . LEU A 1 84 ? -8.250 -3.039 5.906 1.00 91.00 84 LEU A O 1
ATOM 654 N N . VAL A 1 85 ? -9.596 -2.637 7.664 1.00 90.94 85 VAL A N 1
ATOM 655 C CA . VAL A 1 85 ? -10.519 -1.728 6.978 1.00 90.94 85 VAL A CA 1
ATOM 656 C C . VAL A 1 85 ? -10.644 -0.450 7.799 1.00 90.94 85 VAL A C 1
ATOM 658 O O . VAL A 1 85 ? -11.096 -0.522 8.934 1.00 90.94 85 VAL A O 1
ATOM 661 N N . ALA A 1 86 ? -10.264 0.693 7.232 1.00 90.94 86 ALA A N 1
ATOM 662 C CA . ALA A 1 86 ? -10.512 2.019 7.801 1.00 90.94 86 ALA A CA 1
ATOM 663 C C . ALA A 1 86 ? -11.521 2.764 6.916 1.00 90.94 86 ALA A C 1
ATOM 665 O O . ALA A 1 86 ? -11.373 2.776 5.692 1.00 90.94 86 ALA A O 1
ATOM 666 N N . THR A 1 87 ? -12.568 3.342 7.499 1.00 89.38 87 THR A N 1
ATOM 667 C CA . THR A 1 87 ? -13.673 3.927 6.718 1.00 89.38 87 THR A CA 1
ATOM 668 C C . THR A 1 87 ? -13.475 5.393 6.347 1.00 89.38 87 THR A C 1
ATOM 670 O O . THR A 1 87 ? -14.075 5.833 5.370 1.00 89.38 87 THR A O 1
ATOM 673 N N . GLU A 1 88 ? -12.658 6.145 7.092 1.00 88.81 88 GLU A N 1
ATOM 674 C CA . GLU A 1 88 ? -12.466 7.584 6.844 1.00 88.81 88 GLU A CA 1
ATOM 675 C C . GLU A 1 88 ? -11.069 7.956 6.335 1.00 88.81 88 GLU A C 1
ATOM 677 O O . GLU A 1 88 ? -10.895 8.997 5.690 1.00 88.81 88 GLU A O 1
ATOM 682 N N . GLY A 1 89 ? -10.055 7.145 6.637 1.00 90.50 89 GLY A N 1
ATOM 683 C CA . GLY A 1 89 ? -8.681 7.428 6.238 1.00 90.50 89 GLY A CA 1
ATOM 684 C C . GLY A 1 89 ? -7.640 6.639 7.022 1.00 90.50 89 GLY A C 1
ATOM 685 O O . GLY A 1 89 ? -7.885 6.173 8.138 1.00 90.50 89 GLY A O 1
ATOM 686 N N . LEU A 1 90 ? -6.442 6.551 6.450 1.00 93.44 90 LEU A N 1
ATOM 687 C CA . LEU A 1 90 ? -5.265 6.015 7.115 1.00 93.44 90 LEU A CA 1
ATOM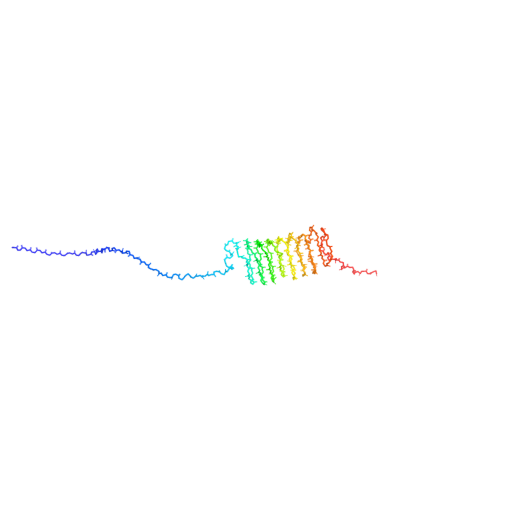 688 C C . LEU A 1 90 ? -4.071 6.928 6.868 1.00 93.44 90 LEU A C 1
ATOM 690 O O . LEU A 1 90 ? -3.723 7.218 5.724 1.00 93.44 90 LEU A O 1
ATOM 694 N N . GLU A 1 91 ? -3.418 7.329 7.951 1.00 94.75 91 GLU A N 1
ATOM 695 C CA . GLU A 1 91 ? -2.232 8.174 7.927 1.00 94.75 91 GLU A CA 1
ATOM 696 C C . GLU A 1 91 ? -1.121 7.546 8.780 1.00 94.75 91 GLU A C 1
ATOM 698 O O . GLU A 1 91 ? -1.341 7.142 9.923 1.00 94.75 91 GLU A O 1
ATOM 703 N N . CYS A 1 92 ? 0.095 7.462 8.239 1.00 95.19 92 CYS A N 1
ATOM 704 C CA . CYS A 1 92 ? 1.276 7.056 8.996 1.00 95.19 92 CYS A CA 1
ATOM 705 C C . CYS A 1 92 ? 2.429 8.038 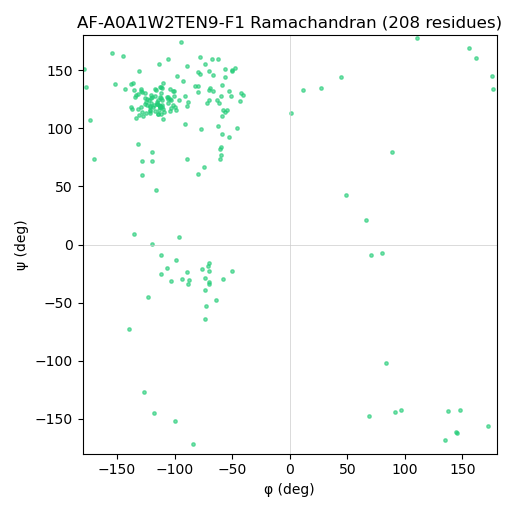8.773 1.00 95.19 92 CYS A C 1
ATOM 707 O O . CYS A 1 92 ? 3.016 8.094 7.690 1.00 95.19 92 CYS A O 1
ATOM 709 N N . GLY A 1 93 ? 2.780 8.788 9.818 1.00 91.75 93 GLY A N 1
ATOM 710 C CA . GLY A 1 93 ? 3.851 9.786 9.788 1.00 91.75 93 GLY A CA 1
ATOM 711 C C . GLY A 1 93 ? 5.262 9.195 9.698 1.00 91.75 93 GLY A C 1
ATOM 712 O O . GLY A 1 93 ? 6.199 9.904 9.328 1.00 91.75 93 GLY A O 1
ATOM 713 N N . GLY A 1 94 ? 5.426 7.899 9.976 1.00 92.31 94 GLY A N 1
ATOM 714 C CA . GLY A 1 94 ? 6.708 7.205 9.875 1.00 92.31 94 GLY A CA 1
ATOM 715 C C . GLY A 1 94 ? 6.654 5.944 9.016 1.00 92.31 94 GLY A C 1
ATOM 716 O O . GLY A 1 94 ? 6.297 5.994 7.838 1.00 92.31 94 GLY A O 1
ATOM 717 N N . ASN A 1 95 ? 7.104 4.817 9.565 1.00 93.88 95 ASN A N 1
ATOM 718 C CA . ASN A 1 95 ? 7.270 3.585 8.798 1.00 93.88 95 ASN A CA 1
ATOM 719 C C . ASN A 1 95 ? 5.988 2.748 8.811 1.00 93.88 95 ASN A C 1
ATOM 721 O O . ASN A 1 95 ? 5.561 2.271 9.865 1.00 93.88 95 ASN A O 1
ATOM 725 N N . PHE A 1 96 ? 5.430 2.515 7.627 1.00 95.56 96 PHE A N 1
ATOM 726 C CA . PHE A 1 96 ? 4.306 1.620 7.406 1.00 95.56 96 PHE A CA 1
ATOM 727 C C . PHE A 1 96 ? 4.783 0.279 6.841 1.00 95.56 96 PHE A C 1
ATOM 729 O O . PHE A 1 96 ? 5.380 0.220 5.765 1.00 95.56 96 PHE A O 1
ATOM 736 N N . THR A 1 97 ? 4.507 -0.810 7.553 1.00 95.38 97 THR A N 1
ATOM 737 C CA . THR A 1 97 ? 4.762 -2.180 7.096 1.00 95.38 97 THR A CA 1
ATOM 738 C C . THR A 1 97 ? 3.442 -2.887 6.823 1.00 95.38 97 THR A C 1
ATOM 740 O O . THR A 1 97 ? 2.601 -2.990 7.714 1.00 95.38 97 THR A O 1
ATOM 743 N N . LEU A 1 98 ? 3.286 -3.407 5.606 1.00 94.12 98 LEU A N 1
ATOM 744 C CA . LEU A 1 98 ? 2.107 -4.135 5.154 1.00 94.12 98 LEU A CA 1
ATOM 745 C C . LEU A 1 98 ? 2.445 -5.598 4.844 1.00 94.12 98 LEU A C 1
ATOM 747 O O . LEU A 1 98 ? 3.238 -5.914 3.952 1.00 94.12 98 LEU A O 1
ATOM 751 N N . CYS A 1 99 ? 1.763 -6.488 5.551 1.00 91.44 99 CYS A N 1
ATOM 752 C CA . CYS A 1 99 ? 1.697 -7.919 5.307 1.00 91.44 99 CYS A CA 1
ATOM 753 C C . CYS A 1 99 ? 0.214 -8.325 5.344 1.00 91.44 99 CYS A C 1
ATOM 755 O O . CYS A 1 99 ? -0.327 -8.659 6.396 1.00 91.44 99 CYS A O 1
ATOM 757 N N . GLY A 1 100 ? -0.483 -8.222 4.210 1.00 89.75 100 GLY A N 1
ATOM 758 C CA . GLY A 1 100 ? -1.899 -8.574 4.102 1.00 89.75 100 GLY A CA 1
ATOM 759 C C . GLY A 1 100 ? -2.739 -7.588 3.288 1.00 89.75 100 GLY A C 1
ATOM 760 O O . GLY A 1 100 ? -2.323 -7.082 2.246 1.00 89.75 100 GLY A O 1
ATOM 761 N N . LYS A 1 101 ? -3.980 -7.358 3.720 1.00 90.06 101 LYS A N 1
ATOM 762 C CA . LYS A 1 101 ? -4.984 -6.576 2.987 1.00 90.06 101 LYS A CA 1
ATOM 763 C C . LYS A 1 101 ? -5.320 -5.299 3.751 1.00 90.06 101 LYS A C 1
ATOM 765 O O . LYS A 1 101 ? -5.768 -5.353 4.887 1.00 90.06 101 LYS A O 1
ATOM 770 N N . LEU A 1 102 ? -5.173 -4.160 3.100 1.00 89.75 102 LEU A N 1
ATOM 771 C CA . LEU A 1 102 ? -5.599 -2.860 3.582 1.00 89.75 102 LEU A CA 1
ATOM 772 C C . LEU A 1 102 ? -6.748 -2.358 2.705 1.00 89.75 102 LEU A C 1
ATOM 774 O O . LEU A 1 102 ? -6.593 -2.180 1.502 1.00 89.75 102 LEU A O 1
ATOM 778 N N . GLY A 1 103 ? -7.910 -2.128 3.297 1.00 86.62 103 GLY A N 1
ATOM 779 C CA . GLY A 1 103 ? -8.972 -1.341 2.690 1.00 86.62 103 GLY A CA 1
ATOM 780 C C . GLY A 1 103 ? -9.050 0.013 3.368 1.00 86.62 103 GLY A C 1
ATOM 781 O O . GLY A 1 103 ? -9.169 0.072 4.589 1.00 86.62 103 GLY A O 1
ATOM 782 N N . CYS A 1 104 ? -8.996 1.086 2.593 1.00 85.06 104 CYS A N 1
ATOM 783 C CA . CYS A 1 104 ? -9.294 2.413 3.097 1.00 85.06 104 CYS A CA 1
ATOM 784 C C . CYS A 1 104 ? -10.379 3.030 2.228 1.00 85.06 104 CYS A C 1
ATOM 786 O O . CYS A 1 104 ? -10.253 3.082 1.005 1.00 85.06 104 CYS A O 1
ATOM 788 N N . TRP A 1 105 ? -11.450 3.473 2.870 1.00 82.19 105 TRP A N 1
ATOM 789 C CA . TRP A 1 105 ? -12.518 4.222 2.227 1.00 82.19 105 TRP A CA 1
ATOM 790 C C . TRP A 1 105 ? -12.413 5.695 2.638 1.00 82.19 105 TRP A C 1
ATOM 792 O O . TRP A 1 105 ? -11.743 6.037 3.614 1.00 82.19 105 TRP A O 1
ATOM 802 N N . GLY A 1 106 ? -13.017 6.585 1.853 1.00 79.12 106 GLY A N 1
ATOM 803 C CA . GLY A 1 106 ? -12.944 8.024 2.096 1.00 79.12 106 GLY A CA 1
ATOM 804 C C . GLY A 1 106 ? -11.675 8.650 1.519 1.00 79.12 106 GLY A C 1
ATOM 805 O O . GLY A 1 106 ? -11.620 8.929 0.322 1.00 79.12 106 GLY A O 1
ATOM 806 N N . LYS A 1 107 ? -10.679 8.928 2.368 1.00 84.69 107 LYS A N 1
ATOM 807 C CA . LYS A 1 107 ? -9.459 9.650 1.968 1.00 84.69 107 LYS A CA 1
ATOM 808 C C . LYS A 1 107 ? -8.350 8.716 1.463 1.00 84.69 107 LYS A C 1
ATOM 810 O O . LYS A 1 107 ? -8.281 7.567 1.905 1.00 84.69 107 LYS A O 1
ATOM 815 N N . PRO A 1 108 ? -7.444 9.213 0.594 1.00 83.75 108 PRO A N 1
ATOM 816 C CA . PRO A 1 108 ? -6.241 8.481 0.220 1.00 83.75 108 PRO A CA 1
ATOM 817 C C . PRO A 1 108 ? -5.411 8.098 1.444 1.00 83.75 108 PRO A C 1
ATOM 819 O O . PRO A 1 108 ? -5.296 8.864 2.402 1.00 83.75 108 PRO A O 1
ATOM 822 N N . ILE A 1 109 ? -4.791 6.925 1.382 1.00 90.38 109 ILE A N 1
ATOM 823 C CA . ILE A 1 109 ? -3.851 6.459 2.398 1.00 90.38 109 ILE A CA 1
ATOM 824 C C . ILE A 1 109 ? -2.565 7.270 2.266 1.00 90.38 109 ILE A C 1
ATOM 826 O O . ILE A 1 109 ? -1.931 7.233 1.212 1.00 90.38 109 ILE A O 1
ATOM 830 N N . VAL A 1 110 ? -2.146 7.961 3.324 1.00 92.44 110 VAL A N 1
ATOM 831 C CA . VAL A 1 110 ? -0.911 8.759 3.313 1.00 92.44 110 VAL A CA 1
ATOM 832 C C . VAL A 1 110 ? 0.103 8.138 4.253 1.00 92.44 110 VAL A C 1
ATOM 834 O O . VAL A 1 110 ? -0.118 8.051 5.457 1.00 92.44 110 VAL A O 1
ATOM 837 N N . VAL A 1 111 ? 1.247 7.723 3.721 1.00 94.44 111 VAL A N 1
ATOM 838 C CA . VAL A 1 111 ? 2.338 7.183 4.535 1.00 94.44 111 VAL A CA 1
ATOM 839 C C . VAL A 1 111 ? 3.658 7.839 4.171 1.00 94.44 111 VAL A C 1
ATOM 841 O O . VAL A 1 111 ? 3.885 8.224 3.024 1.00 94.44 111 VAL A O 1
ATOM 844 N N . LYS A 1 112 ? 4.563 7.951 5.142 1.00 92.81 112 LYS A N 1
ATOM 845 C CA . LYS A 1 112 ? 5.913 8.442 4.862 1.00 92.81 112 LYS A CA 1
ATOM 846 C C . LYS A 1 112 ? 6.728 7.381 4.126 1.00 92.81 112 LYS A C 1
ATOM 848 O O . LYS A 1 112 ? 7.067 7.573 2.962 1.00 92.81 112 LYS A O 1
ATOM 853 N N . ASN A 1 113 ? 6.981 6.242 4.765 1.00 93.25 113 ASN A N 1
ATOM 854 C CA . ASN A 1 113 ? 7.669 5.106 4.146 1.00 93.25 113 ASN A CA 1
ATOM 855 C C . ASN A 1 113 ? 6.744 3.894 4.097 1.00 93.25 113 ASN A C 1
ATOM 857 O O . ASN A 1 113 ? 6.162 3.548 5.122 1.00 93.25 113 ASN A O 1
ATOM 861 N N . MET A 1 114 ? 6.661 3.206 2.955 1.00 94.31 114 MET A N 1
ATOM 862 C CA . MET A 1 114 ? 5.956 1.923 2.854 1.00 94.31 114 MET A CA 1
ATOM 863 C C . MET A 1 114 ? 6.921 0.764 2.620 1.00 94.31 114 MET A C 1
ATOM 865 O O . MET A 1 114 ? 7.771 0.817 1.733 1.00 94.31 114 MET A O 1
ATOM 869 N N . ILE A 1 115 ? 6.712 -0.321 3.358 1.00 94.12 115 ILE A N 1
ATOM 870 C CA . ILE A 1 115 ? 7.355 -1.615 3.153 1.00 94.12 115 ILE A CA 1
ATOM 871 C C . ILE A 1 115 ? 6.265 -2.676 2.980 1.00 94.12 115 ILE A C 1
ATOM 873 O O . ILE A 1 115 ? 5.473 -2.895 3.893 1.00 94.12 115 ILE A O 1
ATOM 877 N N . VAL A 1 116 ? 6.240 -3.360 1.839 1.00 92.69 116 VAL A N 1
ATOM 878 C CA . VAL A 1 116 ? 5.387 -4.539 1.603 1.00 92.69 116 VAL A CA 1
ATOM 879 C C . VAL A 1 116 ? 6.278 -5.775 1.619 1.00 92.69 116 VAL A C 1
ATOM 881 O O . VAL A 1 116 ? 7.285 -5.780 0.920 1.00 92.69 116 VAL A O 1
ATOM 884 N N . MET A 1 117 ? 5.953 -6.792 2.425 1.00 86.50 117 MET A N 1
ATOM 885 C CA . MET A 1 117 ? 6.875 -7.920 2.674 1.00 86.50 117 MET A CA 1
ATOM 886 C C . MET A 1 117 ? 6.555 -9.220 1.924 1.00 86.50 117 MET A C 1
ATOM 888 O O . MET A 1 117 ? 7.477 -9.984 1.629 1.00 86.50 117 MET A O 1
ATOM 892 N N . THR A 1 118 ? 5.274 -9.501 1.664 1.00 82.88 118 THR A N 1
ATOM 893 C CA . THR A 1 118 ? 4.819 -10.760 1.044 1.00 82.88 118 THR A CA 1
ATOM 894 C C . THR A 1 118 ? 3.714 -10.511 0.025 1.00 82.88 118 THR A C 1
ATOM 896 O O . THR A 1 118 ? 3.947 -10.587 -1.177 1.00 82.88 118 THR A O 1
ATOM 899 N N . GLN A 1 119 ? 2.515 -10.188 0.501 1.00 87.56 119 GLN A N 1
ATOM 900 C CA . GLN A 1 119 ? 1.370 -9.831 -0.316 1.00 87.56 119 GLN A CA 1
ATOM 901 C C . GLN A 1 119 ? 0.656 -8.643 0.324 1.00 87.56 119 GLN A C 1
ATOM 903 O O . GLN A 1 119 ? 0.172 -8.730 1.451 1.00 87.56 119 GLN A O 1
ATOM 908 N N . GLY A 1 120 ? 0.610 -7.533 -0.400 1.00 87.69 120 GLY A N 1
ATOM 909 C CA . GLY A 1 120 ? -0.118 -6.324 -0.052 1.00 87.69 120 GLY A CA 1
ATOM 910 C C . GLY A 1 120 ? -1.272 -6.119 -1.021 1.00 87.69 120 GLY A C 1
ATOM 911 O O . GLY A 1 120 ? -1.058 -6.085 -2.231 1.00 87.69 120 GLY A O 1
ATOM 912 N N . VAL A 1 121 ? -2.495 -5.959 -0.523 1.00 89.75 121 VAL A N 1
ATOM 913 C CA . VAL A 1 121 ? -3.609 -5.462 -1.346 1.00 89.75 121 VAL A CA 1
ATOM 914 C C . VAL A 1 121 ? -4.141 -4.195 -0.717 1.00 89.75 121 VAL A C 1
ATOM 916 O O . VAL A 1 121 ? -4.562 -4.237 0.430 1.00 89.75 121 VAL A O 1
ATOM 919 N N . ILE A 1 122 ? -4.136 -3.102 -1.468 1.00 91.56 122 ILE A N 1
ATOM 920 C CA . ILE A 1 122 ? -4.626 -1.797 -1.044 1.00 91.56 122 ILE A CA 1
ATOM 921 C C . ILE A 1 122 ? -5.858 -1.450 -1.875 1.00 91.56 122 ILE A C 1
ATOM 923 O O . ILE A 1 122 ? -5.787 -1.370 -3.104 1.00 91.56 122 ILE A O 1
ATOM 927 N N . TYR A 1 123 ? -6.991 -1.257 -1.206 1.00 90.44 123 TYR A N 1
ATOM 928 C CA . TYR A 1 123 ? -8.196 -0.693 -1.810 1.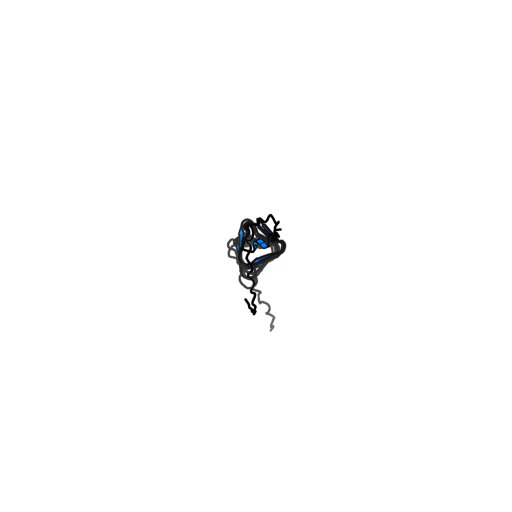00 90.44 123 TYR A CA 1
ATOM 929 C C . TYR A 1 123 ? -8.234 0.804 -1.513 1.00 90.44 123 TYR A C 1
ATOM 931 O O . TYR A 1 123 ? -8.164 1.185 -0.346 1.00 90.44 123 TYR A O 1
ATOM 939 N N . GLY A 1 124 ? -8.328 1.614 -2.569 1.00 88.44 124 GLY A N 1
ATOM 940 C CA . GLY A 1 124 ? -8.250 3.074 -2.505 1.00 88.44 124 GLY A CA 1
ATOM 941 C C . GLY A 1 124 ? -6.969 3.634 -3.125 1.00 88.44 124 GLY A C 1
ATOM 942 O O . GLY A 1 124 ? -6.107 2.887 -3.606 1.00 88.44 124 GLY A O 1
ATOM 943 N N . ASP A 1 125 ? -6.880 4.960 -3.125 1.00 92.31 125 ASP A N 1
ATOM 944 C CA . ASP A 1 125 ? -5.688 5.697 -3.535 1.00 92.31 125 ASP A CA 1
ATOM 945 C C . ASP A 1 125 ? -4.652 5.713 -2.410 1.00 92.31 125 ASP A C 1
ATOM 947 O O . ASP A 1 125 ? -4.990 5.723 -1.223 1.00 92.31 125 ASP A O 1
ATOM 951 N N . MET A 1 126 ? -3.376 5.737 -2.783 1.00 94.12 126 MET A N 1
ATOM 952 C CA . MET A 1 126 ? -2.266 5.748 -1.843 1.00 94.12 126 MET A CA 1
ATOM 953 C C . MET A 1 126 ? -1.191 6.754 -2.246 1.00 94.12 126 MET A C 1
ATOM 955 O O . MET A 1 126 ? -0.800 6.836 -3.409 1.00 94.12 126 MET A O 1
ATOM 959 N N . MET A 1 127 ? -0.662 7.465 -1.255 1.00 95.31 127 MET A N 1
ATOM 960 C CA . MET A 1 127 ? 0.469 8.372 -1.371 1.00 95.31 127 MET A CA 1
ATOM 961 C C . MET A 1 127 ? 1.587 7.959 -0.409 1.00 95.31 127 MET A C 1
ATOM 963 O O . MET A 1 127 ? 1.376 7.864 0.800 1.00 95.31 127 MET A O 1
ATOM 967 N N . ALA A 1 128 ? 2.786 7.749 -0.950 1.00 95.56 128 ALA A N 1
ATOM 968 C CA . ALA A 1 128 ? 4.002 7.492 -0.188 1.00 95.56 128 ALA A CA 1
ATOM 969 C C . ALA A 1 128 ? 5.022 8.612 -0.422 1.00 95.56 128 ALA A C 1
ATOM 971 O O . ALA A 1 128 ? 5.509 8.794 -1.543 1.00 95.56 128 ALA A O 1
ATOM 972 N N . THR A 1 129 ? 5.348 9.373 0.624 1.00 94.19 129 THR A N 1
ATOM 973 C CA . THR A 1 129 ? 6.102 10.627 0.454 1.00 94.19 129 THR A CA 1
ATOM 974 C C . THR A 1 129 ? 7.623 10.458 0.479 1.00 94.19 129 THR A C 1
ATOM 976 O O . THR A 1 129 ? 8.342 11.154 -0.236 1.00 94.19 129 THR A O 1
ATOM 979 N N . ALA A 1 130 ? 8.141 9.516 1.265 1.00 93.31 130 ALA A N 1
ATOM 980 C CA . ALA A 1 130 ? 9.579 9.297 1.425 1.00 93.31 130 ALA A CA 1
ATOM 981 C C . ALA A 1 130 ? 10.091 8.039 0.712 1.00 93.31 130 ALA A C 1
ATOM 983 O O . ALA A 1 130 ? 11.272 7.980 0.381 1.00 93.31 130 ALA A O 1
ATOM 984 N N . GLY A 1 131 ? 9.228 7.073 0.394 1.00 93.06 131 GLY A N 1
ATOM 985 C CA . GLY A 1 131 ? 9.585 5.965 -0.490 1.00 93.06 131 GLY A CA 1
ATOM 986 C C . GLY A 1 131 ? 8.754 4.706 -0.287 1.00 93.06 131 GLY A C 1
ATOM 987 O O . GLY A 1 131 ? 7.999 4.566 0.679 1.00 93.06 131 GLY A O 1
ATOM 988 N N . VAL A 1 132 ? 8.916 3.773 -1.222 1.00 95.31 132 VAL A N 1
ATOM 989 C CA . VAL A 1 132 ? 8.231 2.480 -1.229 1.00 95.31 132 VAL A CA 1
ATOM 990 C C . VAL A 1 132 ? 9.232 1.367 -1.516 1.00 95.31 132 VAL A C 1
ATOM 992 O O . VAL A 1 132 ? 9.953 1.402 -2.514 1.00 95.31 132 VAL A O 1
ATOM 995 N N . TYR A 1 133 ? 9.234 0.347 -0.662 1.00 95.06 133 TYR A N 1
ATOM 996 C CA . TYR A 1 133 ? 9.944 -0.906 -0.877 1.00 95.06 133 TYR A CA 1
ATOM 997 C C . TYR A 1 133 ? 8.946 -2.062 -0.941 1.00 95.06 133 TYR A C 1
ATOM 999 O O . TYR A 1 133 ? 8.208 -2.308 0.012 1.00 95.06 133 TYR A O 1
ATOM 1007 N N . ILE A 1 134 ? 8.917 -2.775 -2.063 1.00 93.94 134 ILE A N 1
ATOM 1008 C CA . ILE A 1 134 ? 8.055 -3.944 -2.259 1.00 93.94 134 ILE A CA 1
ATOM 1009 C C . ILE A 1 134 ? 8.931 -5.184 -2.357 1.00 93.94 134 ILE A C 1
ATOM 1011 O O . ILE A 1 134 ? 9.744 -5.318 -3.269 1.00 93.94 134 ILE A O 1
ATOM 1015 N N . HIS A 1 135 ? 8.731 -6.095 -1.418 1.00 92.06 135 HIS A N 1
ATOM 1016 C CA . HIS A 1 135 ? 9.246 -7.449 -1.410 1.00 92.06 135 HIS A CA 1
ATOM 1017 C C . HIS A 1 135 ? 8.037 -8.380 -1.593 1.00 92.06 135 HIS A C 1
ATOM 1019 O O . HIS A 1 135 ? 7.150 -8.404 -0.747 1.00 92.06 135 HIS A O 1
ATOM 1025 N N . GLY A 1 136 ? 7.940 -9.079 -2.725 1.00 88.94 136 GLY A N 1
ATOM 1026 C CA . GLY A 1 136 ? 6.751 -9.867 -3.083 1.00 88.94 136 GLY A CA 1
ATOM 1027 C C . GLY A 1 136 ? 5.711 -9.095 -3.906 1.00 88.94 136 GLY A C 1
ATOM 1028 O O . GLY A 1 136 ? 6.066 -8.305 -4.774 1.00 88.94 136 GLY A O 1
ATOM 1029 N N . GLU A 1 137 ? 4.424 -9.344 -3.681 1.00 90.94 137 GLU A N 1
ATOM 1030 C CA . GLU A 1 137 ? 3.331 -8.846 -4.524 1.00 90.94 137 GLU A CA 1
ATOM 1031 C C . GLU A 1 137 ? 2.591 -7.675 -3.868 1.00 90.94 137 GLU A C 1
ATOM 1033 O O . GLU A 1 137 ? 2.047 -7.807 -2.775 1.00 90.94 137 GLU A O 1
ATOM 1038 N N . CYS A 1 138 ? 2.480 -6.540 -4.553 1.00 93.44 138 CYS A N 1
ATOM 1039 C CA . CYS A 1 138 ? 1.639 -5.421 -4.133 1.00 93.44 138 CYS A CA 1
ATOM 1040 C C . CYS A 1 138 ? 0.586 -5.117 -5.203 1.00 93.44 138 CYS A C 1
ATOM 1042 O O . CYS A 1 138 ? 0.918 -4.950 -6.375 1.00 93.44 138 CYS A O 1
ATOM 1044 N N . SER A 1 139 ? -0.684 -5.028 -4.812 1.00 93.31 139 SER A N 1
ATOM 1045 C CA . SER A 1 139 ? -1.783 -4.593 -5.675 1.00 93.31 139 SER A CA 1
ATOM 1046 C C . SER A 1 139 ? -2.473 -3.377 -5.070 1.00 93.31 139 SER A C 1
ATOM 1048 O O . SER A 1 139 ? -3.144 -3.505 -4.052 1.00 93.31 139 SER A O 1
ATOM 1050 N N . VAL A 1 140 ? -2.405 -2.232 -5.741 1.00 93.69 140 VAL A N 1
ATOM 1051 C CA . VAL A 1 140 ? -3.161 -1.019 -5.398 1.00 93.69 140 VAL A CA 1
ATOM 1052 C C . VAL A 1 140 ? -4.324 -0.890 -6.374 1.00 93.69 140 VAL A C 1
ATOM 1054 O O . VAL A 1 140 ? -4.120 -0.810 -7.578 1.00 93.69 140 VAL A O 1
ATOM 1057 N N . LYS A 1 141 ? -5.567 -0.931 -5.897 1.00 90.81 141 LYS A N 1
ATOM 1058 C CA . LYS A 1 141 ? -6.737 -0.838 -6.788 1.00 90.81 14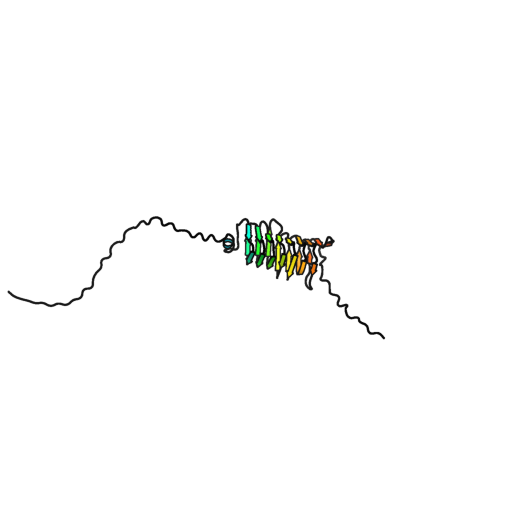1 LYS A CA 1
ATOM 1059 C C . LYS A 1 141 ? -7.008 0.589 -7.274 1.00 90.81 141 LYS A C 1
ATOM 1061 O O . LYS A 1 141 ? -7.652 0.745 -8.306 1.00 90.81 141 LYS A O 1
ATOM 1066 N N . GLY A 1 142 ? -6.500 1.601 -6.574 1.00 88.94 142 GLY A N 1
ATOM 1067 C CA . GLY A 1 142 ? -6.542 2.998 -6.998 1.00 88.94 142 GLY A CA 1
ATOM 1068 C C . GLY A 1 142 ? -5.234 3.488 -7.622 1.00 88.94 142 GLY A C 1
ATOM 1069 O O . GLY A 1 142 ? -4.453 2.727 -8.208 1.00 88.94 142 GLY A O 1
ATOM 1070 N N . THR A 1 143 ? -5.014 4.786 -7.473 1.00 92.50 143 THR A N 1
ATOM 1071 C CA . THR A 1 143 ? -3.798 5.502 -7.846 1.00 92.50 143 THR A CA 1
ATOM 1072 C C . THR A 1 143 ? -2.730 5.310 -6.778 1.00 92.50 143 THR A C 1
ATOM 1074 O O . THR A 1 143 ? -2.978 5.535 -5.594 1.00 92.50 143 THR A O 1
ATOM 1077 N N . LEU A 1 144 ? -1.519 4.945 -7.190 1.00 94.00 144 LEU A N 1
ATOM 1078 C CA . LEU A 1 144 ? -0.337 4.962 -6.340 1.00 94.00 144 LEU A CA 1
ATOM 1079 C C . LEU A 1 144 ? 0.530 6.166 -6.712 1.00 94.00 144 LEU A C 1
ATOM 1081 O O . LEU A 1 144 ? 1.077 6.222 -7.810 1.00 94.00 144 LEU A O 1
ATOM 1085 N N . THR A 1 145 ? 0.679 7.107 -5.784 1.00 95.06 145 THR A N 1
ATOM 1086 C CA . THR A 1 145 ? 1.600 8.240 -5.905 1.00 95.06 145 THR A CA 1
ATOM 1087 C C . THR A 1 145 ? 2.812 8.019 -5.010 1.00 95.06 145 THR A C 1
ATOM 1089 O O . THR A 1 145 ? 2.669 7.813 -3.806 1.00 95.06 145 THR A O 1
ATOM 1092 N N . VAL A 1 146 ? 4.013 8.077 -5.578 1.00 94.88 146 VAL A N 1
ATOM 1093 C CA . VAL A 1 146 ? 5.273 7.931 -4.848 1.00 94.88 146 VAL A CA 1
ATOM 1094 C C . VAL A 1 146 ? 6.189 9.091 -5.210 1.00 94.88 146 VAL A C 1
ATOM 1096 O O . VAL A 1 146 ? 6.568 9.255 -6.368 1.00 94.88 146 VAL A O 1
ATOM 1099 N N . THR A 1 147 ? 6.564 9.901 -4.224 1.00 93.94 147 THR A N 1
ATOM 1100 C CA . THR A 1 147 ? 7.504 11.010 -4.461 1.00 93.94 147 THR A CA 1
ATOM 1101 C C . THR A 1 147 ? 8.953 10.619 -4.189 1.00 93.94 147 THR A C 1
ATOM 1103 O O . THR A 1 147 ? 9.863 11.139 -4.828 1.00 93.94 147 THR A O 1
ATOM 1106 N N . GLY A 1 148 ? 9.167 9.682 -3.263 1.00 91.94 148 GLY A N 1
ATOM 1107 C CA . GLY A 1 148 ? 10.479 9.113 -2.956 1.00 91.94 148 GLY A CA 1
ATOM 1108 C C . GLY A 1 148 ? 10.899 7.964 -3.887 1.00 91.94 148 GLY A C 1
ATOM 1109 O O . GLY A 1 148 ? 10.225 7.673 -4.875 1.00 91.94 148 GLY A O 1
ATOM 1110 N N . PRO A 1 149 ? 12.012 7.272 -3.584 1.00 92.12 149 PRO A N 1
ATOM 1111 C CA . PRO A 1 149 ? 12.436 6.085 -4.318 1.00 92.12 149 PRO A CA 1
ATOM 1112 C C . PRO A 1 149 ? 11.386 4.964 -4.291 1.00 92.12 149 PRO A C 1
ATOM 1114 O O . PRO A 1 149 ? 10.847 4.631 -3.232 1.00 92.12 149 PRO A O 1
ATOM 1117 N N . LEU A 1 150 ? 11.177 4.318 -5.441 1.00 93.12 150 LEU A N 1
ATOM 1118 C CA . LEU A 1 150 ? 10.393 3.090 -5.583 1.00 93.12 150 LEU A CA 1
ATOM 1119 C C . LEU A 1 150 ? 11.324 1.915 -5.893 1.00 93.12 150 LEU A C 1
ATOM 1121 O O . LEU A 1 150 ? 11.936 1.848 -6.958 1.00 93.12 150 LEU A O 1
ATOM 1125 N N . LYS A 1 151 ? 11.421 0.969 -4.960 1.00 92.25 151 LYS A N 1
ATOM 1126 C CA . LYS A 1 151 ? 12.259 -0.230 -5.074 1.00 92.25 151 LYS A CA 1
ATOM 1127 C C . LYS A 1 151 ? 11.391 -1.481 -5.058 1.00 92.25 151 LYS A C 1
ATOM 1129 O O . LYS A 1 151 ? 10.590 -1.664 -4.143 1.00 92.25 151 LYS A O 1
ATOM 1134 N N . ILE A 1 152 ? 11.564 -2.349 -6.048 1.00 90.94 152 ILE A N 1
ATOM 1135 C CA . ILE A 1 152 ? 10.673 -3.490 -6.270 1.00 90.94 152 ILE A CA 1
ATOM 1136 C C . ILE A 1 152 ? 11.472 -4.772 -6.474 1.00 90.94 152 ILE A C 1
ATOM 1138 O O . ILE A 1 152 ? 12.201 -4.913 -7.454 1.00 90.94 152 ILE A O 1
ATOM 1142 N N . LYS A 1 153 ? 11.290 -5.722 -5.559 1.00 90.56 153 LYS A N 1
ATOM 1143 C CA . LYS A 1 153 ? 11.765 -7.106 -5.622 1.00 90.56 153 LYS A CA 1
ATOM 1144 C C . LYS A 1 153 ? 10.546 -8.041 -5.565 1.00 90.56 153 LYS A C 1
ATOM 1146 O O . LYS A 1 153 ? 10.270 -8.661 -4.539 1.00 90.56 153 LYS A O 1
ATOM 1151 N N . GLY A 1 154 ? 9.782 -8.075 -6.658 1.00 88.62 154 GLY A N 1
ATOM 1152 C CA . GLY A 1 154 ? 8.484 -8.754 -6.791 1.00 88.62 154 GLY A CA 1
ATOM 1153 C C . GLY A 1 154 ? 7.543 -7.943 -7.694 1.00 88.62 154 GLY A C 1
ATOM 1154 O O . GLY A 1 154 ? 8.037 -7.113 -8.434 1.00 88.62 154 GLY A O 1
ATOM 1155 N N . SER A 1 155 ? 6.222 -8.133 -7.685 1.00 90.00 155 SER A N 1
ATOM 1156 C CA . SER A 1 155 ? 5.333 -7.368 -8.585 1.00 90.00 155 SER A CA 1
ATOM 1157 C C . SER A 1 155 ? 4.680 -6.165 -7.916 1.00 90.00 155 SER A C 1
ATOM 1159 O O . SER A 1 155 ? 4.202 -6.248 -6.785 1.00 90.00 155 SER A O 1
ATOM 1161 N N . LEU A 1 156 ? 4.503 -5.088 -8.680 1.00 91.56 156 LEU A N 1
ATOM 1162 C CA . LEU A 1 156 ? 3.555 -4.020 -8.369 1.00 91.56 156 LEU A CA 1
ATOM 1163 C C . LEU A 1 156 ? 2.462 -3.979 -9.437 1.00 91.56 156 LEU A C 1
ATOM 1165 O O . LEU A 1 156 ? 2.749 -3.778 -10.613 1.00 91.56 156 LEU A O 1
ATOM 1169 N N . ARG A 1 157 ? 1.202 -4.116 -9.029 1.00 91.50 157 ARG A N 1
ATOM 1170 C CA . ARG A 1 157 ? 0.028 -3.870 -9.872 1.00 91.50 157 ARG A CA 1
ATOM 1171 C C . ARG A 1 157 ? -0.710 -2.649 -9.348 1.00 91.50 157 ARG A C 1
ATOM 1173 O O . ARG A 1 157 ? -1.054 -2.612 -8.170 1.00 91.50 157 ARG A O 1
ATOM 1180 N N . CYS A 1 158 ? -0.977 -1.667 -10.194 1.00 90.56 158 CYS A N 1
ATOM 1181 C CA . CYS A 1 158 ? -1.806 -0.526 -9.813 1.00 90.56 158 CYS A CA 1
ATOM 1182 C C . CYS A 1 158 ? -2.670 -0.033 -10.968 1.00 90.56 158 CYS A C 1
ATOM 1184 O O . CYS A 1 158 ? -2.421 -0.386 -12.119 1.00 90.56 158 CYS A O 1
ATOM 1186 N N . SER A 1 159 ? -3.708 0.747 -10.675 1.00 90.19 159 SER A N 1
ATOM 1187 C CA . SER A 1 159 ? -4.516 1.329 -11.748 1.00 90.19 159 SER A CA 1
ATOM 1188 C C . SER A 1 159 ? -3.744 2.445 -12.439 1.00 90.19 159 SER A C 1
ATOM 1190 O O . SER A 1 159 ? -3.526 2.396 -13.650 1.00 90.19 159 SER A O 1
ATOM 1192 N N . VAL A 1 160 ? -3.257 3.392 -11.637 1.00 90.19 160 VAL A N 1
ATOM 1193 C CA . VAL A 1 160 ? -2.426 4.514 -12.075 1.00 90.19 160 VAL A CA 1
ATOM 1194 C C . VAL A 1 160 ? -1.177 4.586 -11.199 1.00 90.19 160 VAL A C 1
ATOM 1196 O O . VAL A 1 160 ? -1.293 4.503 -9.976 1.00 90.19 160 VAL A O 1
ATOM 1199 N N . LEU A 1 161 ? 0.002 4.758 -11.803 1.00 91.88 161 LEU A N 1
ATOM 1200 C CA . LEU A 1 161 ? 1.254 5.015 -11.079 1.00 91.88 161 LEU A CA 1
ATOM 1201 C C . LEU A 1 161 ? 1.761 6.427 -11.364 1.00 91.88 161 LEU A C 1
ATOM 1203 O O . LEU A 1 161 ? 2.120 6.724 -12.497 1.00 91.88 161 LEU A O 1
ATOM 1207 N N . ASN A 1 162 ? 1.868 7.258 -10.332 1.00 92.75 162 ASN A N 1
ATOM 1208 C CA . ASN A 1 162 ? 2.540 8.552 -10.390 1.00 92.75 162 ASN A CA 1
ATOM 1209 C C . ASN A 1 162 ? 3.826 8.479 -9.569 1.00 92.75 162 ASN A C 1
ATOM 1211 O O . ASN A 1 162 ? 3.781 8.427 -8.343 1.00 92.75 162 ASN A O 1
ATOM 1215 N N . LEU A 1 163 ? 4.974 8.465 -10.230 1.00 92.12 163 LEU A N 1
ATOM 1216 C CA . LEU A 1 163 ? 6.282 8.404 -9.591 1.00 92.12 163 LEU A CA 1
ATOM 1217 C C . LEU A 1 163 ? 7.088 9.645 -9.969 1.00 92.12 163 LEU A C 1
ATOM 1219 O O . LEU A 1 163 ? 7.247 9.923 -11.152 1.00 92.12 163 LEU A O 1
ATOM 1223 N N . THR A 1 164 ? 7.622 10.373 -8.991 1.00 91.44 164 THR A N 1
ATOM 1224 C CA . THR A 1 164 ? 8.594 11.462 -9.241 1.00 91.44 164 THR A CA 1
ATOM 1225 C C . THR A 1 164 ? 9.997 11.148 -8.731 1.00 91.44 164 THR A C 1
ATOM 1227 O O . THR A 1 164 ? 10.926 11.914 -8.972 1.00 91.44 164 THR A O 1
ATOM 1230 N N . GLY A 1 165 ? 10.147 10.059 -7.976 1.00 87.56 165 GLY A N 1
ATOM 1231 C CA . GLY A 1 165 ? 11.429 9.599 -7.464 1.00 87.56 165 GLY A CA 1
ATOM 1232 C C . GLY A 1 165 ? 12.089 8.544 -8.358 1.00 87.56 165 GLY A C 1
ATOM 1233 O O . GLY A 1 165 ? 11.498 8.055 -9.324 1.00 87.56 165 GLY A O 1
ATOM 1234 N N . PRO A 1 166 ? 13.329 8.144 -8.035 1.00 88.38 166 PRO A N 1
ATOM 1235 C CA . PRO A 1 166 ? 14.028 7.114 -8.790 1.00 88.38 166 PRO A CA 1
ATOM 1236 C C . PRO A 1 166 ? 13.350 5.748 -8.625 1.00 88.38 166 PRO A C 1
ATOM 1238 O O . PRO A 1 166 ? 12.853 5.398 -7.552 1.00 88.38 166 PRO A O 1
ATOM 1241 N N . ILE A 1 167 ? 13.388 4.948 -9.688 1.00 88.44 167 ILE A N 1
ATOM 1242 C CA . ILE A 1 167 ? 12.848 3.590 -9.721 1.00 88.44 167 ILE A CA 1
ATOM 1243 C C . ILE A 1 167 ? 13.970 2.557 -9.796 1.00 88.44 167 ILE A C 1
ATOM 1245 O O . ILE A 1 167 ? 14.939 2.711 -10.536 1.00 88.44 167 ILE A O 1
ATOM 1249 N N . THR A 1 168 ? 13.838 1.467 -9.049 1.00 89.12 168 THR A N 1
ATOM 1250 C CA . THR A 1 168 ? 14.714 0.299 -9.168 1.00 89.12 168 THR A CA 1
ATOM 1251 C C . THR A 1 168 ? 13.876 -0.968 -9.120 1.00 89.12 168 THR A C 1
ATOM 1253 O O . THR A 1 168 ? 13.253 -1.272 -8.103 1.00 89.12 168 THR A O 1
ATOM 1256 N N . VAL A 1 169 ? 13.880 -1.724 -10.215 1.00 87.31 169 VAL A N 1
ATOM 1257 C CA . VAL A 1 169 ? 13.206 -3.024 -10.318 1.00 87.31 169 VAL A CA 1
ATOM 1258 C C . VAL A 1 169 ? 14.280 -4.106 -10.386 1.00 87.31 169 VAL A C 1
ATOM 1260 O O . VAL A 1 169 ? 15.095 -4.121 -11.308 1.00 87.31 169 VAL A O 1
ATOM 1263 N N . TYR A 1 170 ? 14.317 -4.980 -9.383 1.00 85.25 170 TYR A N 1
ATOM 1264 C CA . TYR A 1 170 ? 15.236 -6.117 -9.330 1.00 85.25 170 TYR A CA 1
ATOM 1265 C C . TYR A 1 170 ? 14.740 -7.253 -10.247 1.00 85.25 170 TYR A C 1
ATOM 1267 O O . TYR A 1 170 ? 13.568 -7.280 -10.618 1.00 85.25 170 TYR A O 1
ATOM 1275 N N . LYS A 1 171 ? 15.619 -8.203 -10.617 1.00 76.94 171 LYS A N 1
ATOM 1276 C CA . LYS A 1 171 ? 15.241 -9.376 -11.435 1.00 76.94 171 LYS A CA 1
ATOM 1277 C C . LYS A 1 171 ? 14.023 -10.080 -10.819 1.00 76.94 171 LYS A C 1
ATOM 1279 O O . LYS A 1 171 ? 14.045 -10.429 -9.639 1.00 76.94 171 LYS A O 1
ATOM 1284 N N . GLY A 1 172 ? 12.990 -10.298 -11.624 1.00 67.25 172 GLY A N 1
ATOM 1285 C CA . GLY A 1 172 ? 11.696 -10.797 -11.164 1.00 67.25 172 GLY A CA 1
ATOM 1286 C C . GLY A 1 172 ? 10.555 -9.998 -11.788 1.00 67.25 172 GLY A C 1
ATOM 1287 O O . GLY A 1 172 ? 10.788 -9.262 -12.753 1.00 67.25 172 GLY A O 1
ATOM 1288 N N . PRO A 1 173 ? 9.314 -10.164 -11.304 1.00 65.50 173 PRO A N 1
ATOM 1289 C CA . PRO A 1 173 ? 8.200 -9.452 -11.901 1.00 65.50 173 PRO A CA 1
ATOM 1290 C C . PRO A 1 173 ? 8.300 -7.937 -11.642 1.00 65.50 173 PRO A C 1
ATOM 1292 O O . PRO A 1 173 ? 9.084 -7.488 -10.815 1.00 65.50 173 PRO A O 1
ATOM 1295 N N . GLY A 1 174 ? 7.612 -7.142 -12.462 1.00 82.69 174 GLY A N 1
ATOM 1296 C CA . GLY A 1 174 ? 7.840 -5.700 -12.582 1.00 82.69 174 GLY A CA 1
ATOM 1297 C C . GLY A 1 174 ? 6.631 -4.865 -12.177 1.00 82.69 174 GLY A C 1
ATOM 1298 O O . GLY A 1 174 ? 5.869 -5.221 -11.277 1.00 82.69 174 GLY A O 1
ATOM 1299 N N . ILE A 1 175 ? 6.450 -3.743 -12.868 1.00 87.94 175 ILE A N 1
ATOM 1300 C CA . ILE A 1 175 ? 5.310 -2.846 -12.666 1.00 87.94 175 ILE A CA 1
ATOM 1301 C C . ILE A 1 175 ? 4.269 -3.081 -13.749 1.00 87.94 175 ILE A C 1
ATOM 1303 O O . ILE A 1 175 ? 4.590 -3.078 -14.933 1.00 87.94 175 ILE A O 1
ATOM 1307 N N . PHE A 1 176 ? 3.013 -3.218 -13.343 1.00 87.62 176 PHE A N 1
ATOM 1308 C CA . PHE A 1 176 ? 1.871 -3.365 -14.230 1.00 87.62 176 PHE A CA 1
ATOM 1309 C C . PHE A 1 176 ? 0.837 -2.293 -13.895 1.00 87.62 176 PHE A C 1
ATOM 1311 O O . PHE A 1 176 ? 0.335 -2.238 -12.769 1.00 87.62 176 PHE A O 1
ATOM 1318 N N . THR A 1 177 ? 0.510 -1.459 -14.877 1.00 86.88 177 THR A N 1
ATOM 1319 C CA . THR A 1 177 ? -0.546 -0.450 -14.772 1.00 86.88 177 THR A CA 1
ATOM 1320 C C . THR A 1 177 ? -1.706 -0.801 -15.695 1.00 86.88 177 THR A C 1
ATOM 1322 O O . THR A 1 177 ? -1.487 -1.207 -16.840 1.00 86.88 177 THR A O 1
ATOM 1325 N N . SER A 1 178 ? -2.946 -0.681 -15.209 1.00 85.50 178 SER A N 1
ATOM 1326 C CA . SER A 1 178 ? -4.135 -0.926 -16.043 1.00 85.50 178 SER A CA 1
ATOM 1327 C C . SER A 1 178 ? -4.599 0.316 -16.798 1.00 85.50 178 SER A C 1
ATOM 1329 O O . SER A 1 178 ? -5.134 0.188 -17.893 1.00 85.50 178 SER A O 1
ATOM 1331 N N . SER A 1 179 ? -4.380 1.504 -16.232 1.00 84.44 179 SER A N 1
ATOM 1332 C CA . SER A 1 179 ? -4.856 2.781 -16.778 1.00 84.44 179 SER A CA 1
ATOM 1333 C C . SER A 1 179 ? -3.719 3.756 -17.110 1.00 84.44 179 SER A C 1
ATOM 1335 O O . SER A 1 179 ? -3.982 4.847 -17.603 1.00 84.44 179 SER A O 1
ATOM 1337 N N . GLY A 1 180 ? -2.458 3.363 -16.890 1.00 84.31 180 GLY A N 1
ATOM 1338 C CA . GLY A 1 180 ? -1.274 4.172 -17.193 1.00 84.31 180 GLY A CA 1
ATOM 1339 C C . GLY A 1 180 ? -0.739 4.935 -15.981 1.00 84.31 180 GLY A C 1
ATOM 1340 O O . GLY A 1 180 ? -0.697 4.397 -14.874 1.00 84.31 180 GLY A O 1
ATOM 1341 N N . GLY A 1 181 ? -0.270 6.163 -16.188 1.00 83.94 181 GLY A N 1
ATOM 1342 C CA . GLY A 1 181 ? 0.300 7.011 -15.140 1.00 83.94 181 GLY A CA 1
ATOM 1343 C C . GLY A 1 181 ? 1.447 7.878 -15.638 1.00 83.94 181 GLY A C 1
ATOM 1344 O O . GLY A 1 181 ? 1.596 8.068 -16.842 1.00 83.94 181 GLY A O 1
ATOM 1345 N N . ARG A 1 182 ? 2.266 8.395 -14.721 1.00 83.25 182 ARG A N 1
ATOM 1346 C CA . ARG A 1 182 ? 3.425 9.240 -15.031 1.00 83.25 182 ARG A CA 1
ATOM 1347 C C . ARG A 1 182 ? 4.637 8.810 -14.216 1.00 83.25 182 ARG A C 1
ATOM 1349 O O . ARG A 1 182 ? 4.543 8.653 -13.003 1.00 83.25 182 ARG A O 1
ATOM 1356 N N . ILE A 1 183 ? 5.790 8.669 -14.855 1.00 82.25 183 ILE A N 1
ATOM 1357 C CA . ILE A 1 183 ? 7.075 8.436 -14.190 1.00 82.25 183 ILE A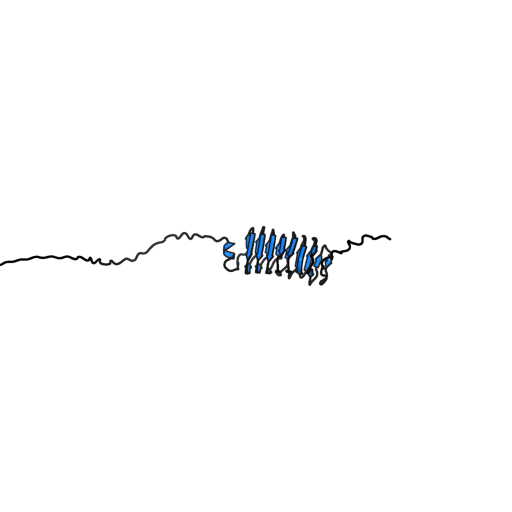 CA 1
ATOM 1358 C C . ILE A 1 183 ? 8.018 9.569 -14.572 1.00 82.25 183 ILE A C 1
ATOM 1360 O O . ILE A 1 183 ? 8.305 9.776 -15.747 1.00 82.25 183 ILE A O 1
ATOM 1364 N N . ASN A 1 184 ? 8.479 10.327 -13.578 1.00 81.69 184 ASN A N 1
ATOM 1365 C CA . ASN A 1 184 ? 9.338 11.502 -13.733 1.00 81.69 184 ASN A CA 1
ATOM 1366 C C . ASN A 1 184 ? 8.813 12.475 -14.804 1.00 81.69 184 ASN A C 1
ATOM 1368 O O . ASN A 1 184 ? 9.559 12.961 -15.647 1.00 81.69 184 ASN A O 1
ATOM 1372 N N . GLY A 1 185 ? 7.496 12.710 -14.800 1.00 74.56 185 GLY A N 1
ATOM 1373 C CA . GLY A 1 185 ? 6.813 13.590 -15.755 1.00 74.56 185 GLY A CA 1
ATOM 1374 C C . GLY A 1 185 ? 6.526 12.978 -17.132 1.00 74.56 185 GLY A C 1
ATOM 1375 O O . GLY A 1 185 ? 5.797 13.594 -17.907 1.00 74.56 185 GLY A O 1
ATOM 1376 N N . THR A 1 186 ? 7.031 11.774 -17.416 1.00 74.94 186 THR A N 1
ATOM 1377 C CA . THR A 1 186 ? 6.775 11.040 -18.663 1.00 74.94 186 THR A CA 1
ATOM 1378 C C . THR A 1 186 ? 5.556 10.145 -18.506 1.00 74.94 186 THR A C 1
ATOM 1380 O O . THR A 1 186 ? 5.492 9.353 -17.564 1.00 74.94 186 THR A O 1
ATOM 1383 N N . ASP A 1 187 ? 4.599 10.250 -19.422 1.00 76.94 187 ASP A N 1
ATOM 1384 C CA . ASP A 1 187 ? 3.398 9.421 -19.384 1.00 76.94 187 ASP A CA 1
ATOM 1385 C C . ASP A 1 187 ? 3.743 7.964 -19.715 1.00 76.94 187 ASP A C 1
ATOM 1387 O O . ASP A 1 187 ? 4.455 7.665 -20.674 1.00 76.94 187 ASP A O 1
ATOM 1391 N N . ILE A 1 188 ? 3.227 7.045 -18.906 1.00 76.38 188 ILE A N 1
ATOM 1392 C CA . ILE A 1 188 ? 3.290 5.611 -19.161 1.00 76.38 188 ILE A CA 1
ATOM 1393 C C . ILE A 1 188 ? 1.921 5.153 -19.655 1.00 76.38 188 ILE A C 1
ATOM 1395 O O . ILE A 1 188 ? 0.895 5.360 -19.003 1.00 76.38 188 ILE A O 1
ATOM 1399 N N . THR A 1 189 ? 1.887 4.51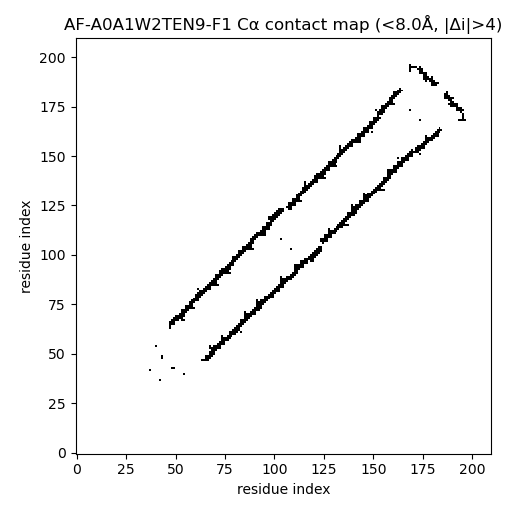7 -20.820 1.00 69.94 189 THR A N 1
ATOM 1400 C CA . THR A 1 189 ? 0.666 3.871 -21.299 1.00 69.94 189 THR A CA 1
ATOM 1401 C C . THR A 1 189 ? 0.411 2.591 -20.497 1.00 69.94 189 THR A C 1
ATOM 1403 O O . THR A 1 189 ? 1.360 1.977 -19.986 1.00 69.94 189 THR A O 1
ATOM 1406 N N . PRO A 1 190 ? -0.850 2.132 -20.405 1.00 63.06 190 PRO A N 1
ATOM 1407 C CA . PRO A 1 190 ? -1.148 0.774 -19.963 1.00 63.06 190 PRO A CA 1
ATOM 1408 C C . PRO A 1 190 ? -0.259 -0.238 -20.703 1.00 63.06 190 PRO A C 1
ATOM 1410 O O . PRO A 1 190 ? 0.160 0.015 -21.832 1.00 63.06 190 PRO A O 1
ATOM 1413 N N . THR A 1 191 ? 0.034 -1.385 -20.088 1.00 54.72 191 THR A N 1
ATOM 1414 C CA . THR A 1 191 ? 0.847 -2.498 -20.642 1.00 54.72 191 THR A CA 1
ATOM 1415 C C . THR A 1 191 ? 2.362 -2.292 -20.825 1.00 54.72 191 THR A C 1
ATOM 1417 O O . THR A 1 191 ? 3.065 -3.290 -20.997 1.00 54.72 191 THR A O 1
ATOM 1420 N N . ASN A 1 192 ? 2.912 -1.083 -20.664 1.00 51.66 192 ASN A N 1
ATOM 1421 C CA . ASN A 1 192 ? 4.357 -0.838 -20.802 1.00 51.66 192 ASN A CA 1
ATOM 1422 C C . ASN A 1 192 ? 5.103 -1.034 -19.478 1.00 51.66 192 ASN A C 1
ATOM 1424 O O . ASN A 1 192 ? 5.517 -0.108 -18.783 1.00 51.66 192 ASN A O 1
ATOM 1428 N N . VAL A 1 193 ? 5.226 -2.316 -19.137 1.00 54.94 193 VAL A N 1
ATOM 1429 C CA . VAL A 1 193 ? 5.979 -2.853 -18.006 1.00 54.94 193 VAL A CA 1
ATOM 1430 C C . VAL A 1 193 ? 7.421 -2.374 -18.105 1.00 54.94 193 VAL A C 1
ATOM 1432 O O . VAL A 1 193 ? 8.149 -2.800 -19.000 1.00 54.94 193 VAL A O 1
ATOM 1435 N N . ILE A 1 194 ? 7.864 -1.549 -17.157 1.00 57.12 194 ILE A N 1
ATOM 1436 C CA . ILE A 1 194 ? 9.294 -1.407 -16.875 1.00 57.12 194 ILE A CA 1
ATOM 1437 C C . ILE A 1 194 ? 9.785 -2.807 -16.492 1.00 57.12 194 ILE A C 1
ATOM 1439 O O . ILE A 1 194 ? 9.601 -3.263 -15.361 1.00 57.12 194 ILE A O 1
ATOM 1443 N N . ARG A 1 195 ? 10.320 -3.540 -17.473 1.00 52.56 195 ARG A N 1
ATOM 1444 C CA . ARG A 1 195 ? 11.032 -4.796 -17.255 1.00 52.56 195 ARG A CA 1
ATOM 1445 C C . ARG A 1 195 ? 12.437 -4.429 -16.810 1.00 52.56 195 ARG A C 1
ATOM 1447 O O . ARG A 1 195 ? 13.028 -3.494 -17.345 1.00 52.56 195 ARG A O 1
ATOM 1454 N N . ALA A 1 196 ? 12.917 -5.136 -15.791 1.00 40.66 196 ALA A N 1
ATOM 1455 C CA . ALA A 1 196 ? 14.242 -4.955 -15.219 1.00 40.66 196 ALA A CA 1
ATOM 1456 C C . ALA A 1 196 ? 15.287 -4.756 -16.326 1.00 40.66 196 ALA A C 1
ATOM 1458 O O . ALA A 1 196 ? 15.323 -5.539 -17.274 1.00 40.66 196 ALA A O 1
ATOM 1459 N N . VAL A 1 197 ? 16.122 -3.722 -16.193 1.00 36.50 197 VAL A N 1
ATOM 1460 C CA . VAL A 1 197 ? 17.299 -3.539 -17.047 1.00 36.50 197 VAL A CA 1
ATOM 1461 C C . VAL A 1 197 ? 18.123 -4.829 -16.942 1.00 36.50 197 VAL A C 1
ATOM 1463 O O . VAL A 1 197 ? 18.569 -5.153 -15.833 1.00 36.50 197 VAL A O 1
ATOM 1466 N N . PRO A 1 198 ? 18.305 -5.614 -18.021 1.00 36.88 198 PRO A N 1
ATOM 1467 C CA . PRO A 1 198 ? 19.332 -6.637 -18.000 1.00 36.88 198 PRO A CA 1
ATOM 1468 C C . PRO A 1 198 ? 20.657 -5.897 -17.815 1.00 36.88 198 PRO A C 1
ATOM 1470 O O . PRO A 1 198 ? 20.984 -4.995 -18.580 1.00 36.88 198 PRO A O 1
ATOM 1473 N N . LYS A 1 199 ? 21.401 -6.219 -16.752 1.00 37.25 199 LYS A N 1
ATOM 1474 C CA . LYS A 1 199 ? 22.822 -5.871 -16.728 1.00 37.25 199 LYS A CA 1
ATOM 1475 C C . LYS A 1 199 ? 23.424 -6.573 -17.941 1.00 37.25 199 LYS A C 1
ATOM 1477 O O . LYS A 1 199 ? 23.424 -7.802 -17.953 1.00 37.25 199 LYS A O 1
ATOM 1482 N N . ASN A 1 200 ? 23.836 -5.814 -18.952 1.00 35.72 200 ASN A N 1
ATOM 1483 C CA . ASN A 1 200 ? 24.616 -6.355 -20.052 1.00 35.72 200 ASN A CA 1
ATOM 1484 C C . ASN A 1 200 ? 25.884 -6.962 -19.447 1.00 35.72 200 ASN A C 1
ATOM 1486 O O . ASN A 1 200 ? 26.684 -6.259 -18.832 1.00 35.72 200 ASN A O 1
ATOM 1490 N N . GLU A 1 201 ? 26.023 -8.276 -19.579 1.00 42.75 201 GLU A N 1
ATOM 1491 C CA . GLU A 1 201 ? 27.300 -8.973 -19.476 1.00 42.75 201 GLU A CA 1
ATOM 1492 C C . GLU A 1 201 ? 28.085 -8.686 -20.767 1.00 42.75 201 GLU A C 1
ATOM 1494 O O . GLU A 1 201 ? 28.282 -9.570 -21.585 1.00 42.75 201 GLU A O 1
ATOM 1499 N N . ASP A 1 202 ? 28.488 -7.430 -20.974 1.00 45.53 202 ASP A N 1
ATOM 1500 C CA . ASP A 1 202 ? 29.389 -7.021 -22.064 1.00 45.53 202 ASP A CA 1
ATOM 1501 C C . ASP A 1 202 ? 30.698 -6.479 -21.477 1.00 45.53 202 ASP A C 1
ATOM 1503 O O . ASP A 1 202 ? 31.184 -5.416 -21.850 1.00 45.53 202 ASP A O 1
ATOM 1507 N N . ASP A 1 203 ? 31.263 -7.216 -20.522 1.00 48.03 203 ASP A N 1
ATOM 1508 C CA . ASP A 1 203 ? 32.561 -6.910 -19.919 1.00 48.03 203 ASP A CA 1
ATOM 1509 C C . ASP A 1 203 ? 33.449 -8.163 -19.986 1.00 48.03 203 ASP A C 1
ATOM 1511 O O . ASP A 1 203 ? 33.801 -8.768 -18.978 1.00 48.03 203 ASP A O 1
ATOM 1515 N N . ASN A 1 204 ? 33.697 -8.640 -21.215 1.00 46.56 204 ASN A N 1
ATOM 1516 C CA . ASN A 1 204 ? 34.879 -9.437 -21.571 1.00 46.56 204 ASN A CA 1
ATOM 1517 C C . ASN A 1 204 ? 34.995 -9.624 -23.097 1.00 46.56 204 ASN A C 1
ATOM 1519 O O . ASN A 1 204 ? 34.783 -10.700 -23.654 1.00 46.56 204 ASN A O 1
ATOM 1523 N N . ARG A 1 205 ? 35.387 -8.552 -23.788 1.00 48.44 205 ARG A N 1
ATOM 1524 C CA . ARG A 1 205 ? 36.190 -8.652 -25.016 1.00 48.44 205 ARG A CA 1
ATOM 1525 C C . ARG A 1 205 ? 37.408 -7.745 -24.878 1.00 48.44 205 ARG A C 1
ATOM 1527 O O . ARG A 1 205 ? 37.501 -6.694 -25.498 1.00 48.44 205 ARG A O 1
ATOM 1534 N N . VAL A 1 206 ? 38.331 -8.180 -24.028 1.00 47.28 206 VAL A N 1
ATOM 1535 C CA . VAL A 1 206 ? 39.764 -7.914 -24.193 1.00 47.28 206 VAL A CA 1
ATOM 1536 C C . VAL A 1 206 ? 40.245 -9.118 -25.010 1.00 47.28 206 VAL A C 1
ATOM 1538 O O . VAL A 1 206 ? 40.103 -10.244 -24.557 1.00 47.28 206 VAL A O 1
ATOM 1541 N N . GLY A 1 207 ? 40.504 -8.997 -26.307 1.00 50.03 207 GLY A N 1
ATOM 1542 C CA . GLY A 1 207 ? 41.740 -8.418 -26.811 1.00 50.03 207 GLY A CA 1
ATOM 1543 C C . GLY A 1 207 ? 42.776 -9.536 -26.939 1.00 50.03 207 GLY A C 1
ATOM 1544 O O . GLY A 1 207 ? 43.620 -9.667 -26.065 1.00 50.03 207 GLY A O 1
ATOM 1545 N N . GLU A 1 208 ? 42.703 -10.334 -28.005 1.00 45.47 208 GLU A N 1
ATOM 1546 C CA . GLU A 1 208 ? 43.862 -11.086 -28.498 1.00 45.47 208 GLU A CA 1
ATOM 1547 C C . GLU A 1 208 ? 44.196 -10.523 -29.876 1.00 45.47 208 GLU A C 1
ATOM 1549 O O . GLU A 1 208 ? 43.384 -10.560 -30.801 1.00 45.47 208 GLU A O 1
ATOM 1554 N N . ALA A 1 209 ? 45.351 -9.865 -29.919 1.00 53.00 209 ALA A N 1
ATOM 1555 C CA . ALA A 1 209 ? 45.999 -9.362 -31.111 1.00 53.00 209 ALA A CA 1
ATOM 1556 C C . ALA A 1 209 ? 46.693 -10.520 -31.841 1.00 53.00 209 ALA A C 1
ATOM 1558 O O . ALA A 1 209 ? 47.192 -11.440 -31.188 1.00 53.00 209 ALA A O 1
ATOM 1559 N N . ASP A 1 210 ? 46.709 -10.422 -33.171 1.00 48.34 210 ASP A N 1
ATOM 1560 C CA . ASP A 1 210 ? 47.618 -11.152 -34.063 1.00 48.34 210 ASP A CA 1
ATOM 1561 C C . ASP A 1 210 ? 49.100 -10.879 -33.736 1.00 48.34 210 ASP A C 1
ATOM 1563 O O . ASP A 1 210 ? 49.421 -9.740 -33.308 1.00 48.34 210 ASP A O 1
#

Nearest PDB structures (foldseek):
  4eab-assembly1_A  TM=2.333E-01  e=8.025E+00  Caulobacter vibrioides
  4mzu-assembly2_J  TM=2.006E-01  e=6.520E+00  Shewanella denitrificans OS217

Sequence (210 aa):
MDTSKDADADAVKQRQPQPRRRSYNKKNSEGQEDDESNSPVEQLVANGWSREKAIMADKIFLCSCVVVEGRVHATNKLCLCGKLVATEGLECGGNFTLCGKLGCWGKPIVVKNMIVMTQGVIYGDMMATAGVYIHGECSVKGTLTVTGPLKIKGSLRCSVLNLTGPITVYKGPGIFTSSGGRINGTDITPTNVIRAVPKNEDDNRVGEAD

Secondary structure (DSSP, 8-state):
-------------PPPPPP-PPP----------------TTGGGSSSSEE--SEEEEEEEEEEEEEEESSEEEEEEEEEEEEEEEESSEEEEEEEEEEEEEEEE-SSPEEEEEEEEEEEEEEES-EEEEEEEEEEEEEEEEEEEEESS-EEEEEEEEEEEEEE-S-EEE-SS--EEEEEEEEETTEEEPTT-------------------

Solvent-accessible surface area (backbone atoms only — not comparable to full-atom values): 11433 Å² total; per-residue (Å²): 131,90,79,88,80,88,84,89,85,89,81,92,79,90,84,82,83,88,78,90,83,76,92,76,92,78,78,90,72,90,73,80,75,80,73,76,69,62,49,82,72,63,65,35,64,83,77,29,50,33,81,49,65,57,50,76,43,58,65,43,79,47,65,48,60,36,38,33,56,15,30,42,38,17,56,44,28,33,38,39,46,30,37,42,36,24,50,48,16,38,39,25,66,24,46,34,38,36,36,32,38,40,38,35,35,83,40,58,32,39,31,25,30,40,36,29,64,48,44,28,38,35,41,41,36,36,37,23,59,61,16,39,40,36,33,32,41,37,37,32,68,23,42,41,36,30,52,18,42,40,38,31,48,24,34,41,37,28,29,26,41,39,31,63,32,61,76,46,55,39,88,65,49,40,46,44,33,72,71,10,39,28,50,68,85,41,78,40,60,48,78,71,49,62,63,46,79,74,78,76,89,80,85,82,85,82,83,82,81,132

pLDDT: mean 74.65, std 21.5, range [35.25, 95.56]